Protein AF-A0A8T0F968-F1 (afdb_monomer)

Solvent-accessible surface area (backbone atoms only — not comparable to full-atom value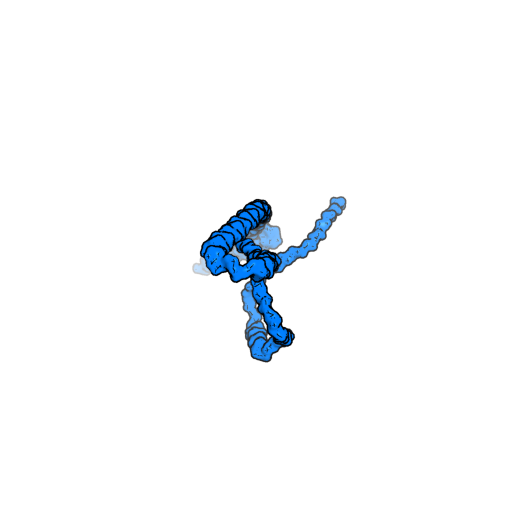s): 13171 Å² total; per-residue (Å²): 112,69,69,62,52,52,52,52,51,49,54,52,51,51,54,48,53,53,52,50,52,50,50,53,51,50,50,51,29,49,76,71,61,66,27,67,69,58,47,52,51,51,52,52,50,51,51,52,51,54,51,51,53,52,50,51,55,52,50,52,52,53,52,50,55,47,54,51,49,52,52,50,53,50,52,53,50,52,52,50,51,51,56,51,49,56,50,52,52,52,54,48,53,49,51,54,52,53,48,52,51,51,51,54,52,51,50,48,55,52,45,62,72,49,46,83,80,49,88,83,60,88,74,58,58,66,58,52,57,52,53,58,55,55,66,70,63,63,72,68,76,79,79,75,71,73,78,79,75,55,96,84,55,79,78,82,75,84,80,74,74,88,56,86,72,72,78,81,69,90,62,78,54,74,66,56,53,51,49,52,52,49,55,56,57,65,60,71,79,57,96,76,82,90,86,84,82,86,82,82,75,85,74,89,74,89,78,80,86,80,83,82,132

Sequence (213 aa):
MVKQEEEYTEIKEQMYQDKLANLKKQLKQLEEGVHPDYLKRLKKLEQNYQTRQLLNQVFERVEIERVERDHILEKEAAHKEYEEKKVELRETLISDLEEKKRMIEAERSSMELTSDKSSLQLADHAIARRLILEDSMEVKPVTTRKLRRRPNDPLPVPEKRRKTLPTLNFLLDDNEIMEDLRLMNRNKSSPSGIIEVNRYTMKEKKLEPRIVA

Secondary structure (DSSP, 8-state):
-HHHHHHHHHHHHHHHHHHHHHHHHHHHHHHTT--HHHHHHHHHHHHHHHHHHHHHHHHHHHHHHHHHHHHHHHHHHHHHHHHHHHHHHHHHHHHHHHHHHHHHHHHHHHHHHHHTT--S-SSSHHHHHHHHHHHTT-------PPPPPPTTSPPPP------S------SPPHHHHHHHHHHHHHTTS------------------------

Mean predicted aligned error: 20.67 Å

Foldseek 3Di:
DVVVVVVVVVVVVVVVVVVVVVVVVQVVCVVVPNRPVSVVVVVVVVVVVVVVVVVVVVVVVVVVVVVVVVVVVVVVVVVVVVVVVVVVVVVVVVVVVVVVVVVVVVVVVVCVVCVVPPPPDPPCVVVVVVVVVVVVPPPPPPPPPPPDDDPPDDDDDDPPDDDPDDPPPPDDDPVVVVVVVVVVVVVVPDPDDDDDDDPDDDDDDDDDDDDDD

pLDDT: mean 76.54, std 21.13, range [35.5, 98.44]

Organism: Argiope bruennichi (NCBI:txid94029)

InterPro domains:
  IPR013907 Sds3-like [PF08598] (4-125)
  IPR013907 Sds3-like [PTHR21964] (1-192)
  IPR013907 Sds3-like [SM01401] (1-183)

Radius of gyration: 44.8 Å; Cα contacts (8 Å, |Δi|>4): 9; chains: 1; bounding box: 85×63×138 Å

Structure (mmCIF, N/CA/C/O backbone):
data_AF-A0A8T0F968-F1
#
_entry.id   AF-A0A8T0F968-F1
#
loop_
_atom_site.group_PDB
_atom_site.id
_atom_site.type_symbol
_atom_site.label_atom_id
_atom_site.label_alt_id
_atom_site.label_comp_id
_atom_site.label_asym_id
_atom_site.label_entity_id
_atom_site.label_seq_id
_atom_site.pdbx_PDB_ins_code
_atom_site.Cartn_x
_atom_site.Cartn_y
_atom_site.Cartn_z
_atom_site.occupancy
_atom_site.B_iso_or_equiv
_atom_site.auth_seq_id
_atom_site.auth_comp_id
_atom_site.auth_asym_id
_atom_site.auth_atom_id
_atom_site.pdbx_PDB_model_num
ATOM 1 N N . MET A 1 1 ? -33.558 -21.640 73.685 1.00 59.53 1 MET A N 1
ATOM 2 C CA . MET A 1 1 ? -33.267 -22.198 72.348 1.00 59.53 1 MET A CA 1
ATOM 3 C C . MET A 1 1 ? -34.206 -21.612 71.300 1.00 59.53 1 MET A C 1
ATOM 5 O O . MET A 1 1 ? -33.692 -20.949 70.421 1.00 59.53 1 MET A O 1
ATOM 9 N N . VAL A 1 2 ? -35.534 -21.680 71.471 1.00 62.56 2 VAL A N 1
ATOM 10 C CA . VAL A 1 2 ? -36.526 -21.131 70.509 1.00 62.56 2 VAL A CA 1
ATOM 11 C C . VAL A 1 2 ? -36.313 -19.648 70.133 1.00 62.56 2 VAL A C 1
ATOM 13 O O . VAL A 1 2 ? -36.249 -19.329 68.956 1.00 62.56 2 VAL A O 1
ATOM 16 N N . LYS A 1 3 ? -36.070 -18.752 71.104 1.00 65.81 3 LYS A N 1
ATOM 17 C CA . LYS A 1 3 ? -35.834 -17.315 70.822 1.00 65.81 3 LYS A CA 1
ATOM 18 C C . LYS A 1 3 ? -34.612 -17.021 69.937 1.00 65.81 3 LYS A C 1
ATOM 20 O O . LYS A 1 3 ? -34.636 -16.076 69.166 1.00 65.81 3 LYS A O 1
ATOM 25 N N . GLN A 1 4 ? -33.547 -17.820 70.045 1.00 62.72 4 GLN A N 1
ATOM 26 C CA . GLN A 1 4 ? -32.339 -17.642 69.224 1.00 62.72 4 GLN A CA 1
ATOM 27 C C . GLN A 1 4 ? -32.530 -18.172 67.798 1.00 62.72 4 GLN A C 1
ATOM 29 O O . GLN A 1 4 ? -31.899 -17.673 66.871 1.00 62.72 4 GLN A O 1
ATOM 34 N N . GLU A 1 5 ? -33.388 -19.179 67.611 1.00 68.38 5 GLU A N 1
ATOM 35 C CA . GLU A 1 5 ? -33.769 -19.663 66.280 1.00 68.38 5 GLU A CA 1
ATOM 36 C C . GLU A 1 5 ? -34.676 -18.660 65.565 1.00 68.38 5 GLU A C 1
ATOM 38 O O . GLU A 1 5 ? -34.445 -18.391 64.389 1.00 68.38 5 GLU A O 1
ATOM 43 N N . GLU A 1 6 ? -35.628 -18.058 66.285 1.00 70.50 6 GLU A N 1
ATOM 44 C CA . GLU A 1 6 ? -36.502 -16.988 65.784 1.00 70.50 6 GLU A CA 1
ATOM 45 C C . GLU A 1 6 ? -35.692 -15.756 65.344 1.00 70.50 6 GLU A C 1
ATOM 47 O O . GLU A 1 6 ? -35.809 -15.329 64.193 1.00 70.50 6 GLU A O 1
ATOM 52 N N . GLU A 1 7 ? -34.775 -15.267 66.190 1.00 72.19 7 GLU A N 1
ATOM 53 C CA . GLU A 1 7 ? -33.848 -14.175 65.843 1.00 72.19 7 GLU A CA 1
ATOM 54 C C . GLU A 1 7 ? -32.993 -14.515 64.610 1.00 72.19 7 GLU A C 1
ATOM 56 O O . GLU A 1 7 ? -32.776 -13.681 63.730 1.00 72.19 7 GLU A O 1
ATOM 61 N N . TYR A 1 8 ? -32.522 -15.759 64.492 1.00 75.56 8 TYR A N 1
ATOM 62 C CA . TYR A 1 8 ? -31.730 -16.195 63.343 1.00 75.56 8 TYR A CA 1
ATOM 63 C C . TYR A 1 8 ? -32.549 -16.248 62.041 1.00 75.56 8 TYR A C 1
ATOM 65 O O . TYR A 1 8 ? -32.035 -15.903 60.970 1.00 75.56 8 TYR A O 1
ATOM 73 N N . THR A 1 9 ? -33.820 -16.652 62.108 1.00 81.81 9 THR A N 1
ATOM 74 C CA . THR A 1 9 ? -34.742 -16.588 60.964 1.00 81.81 9 THR A CA 1
ATOM 75 C C . THR A 1 9 ? -35.096 -15.158 60.571 1.00 81.81 9 THR A C 1
ATOM 77 O O . THR A 1 9 ? -35.099 -14.858 59.379 1.00 81.81 9 THR A O 1
ATOM 80 N N . GLU A 1 10 ? -35.298 -14.259 61.533 1.00 86.00 10 GLU A N 1
ATOM 81 C CA . GLU A 1 10 ? -35.559 -12.839 61.272 1.00 86.00 10 GLU A CA 1
ATOM 82 C C . GLU A 1 10 ? -34.360 -12.152 60.605 1.00 86.00 10 GLU A C 1
ATOM 84 O O . GLU A 1 10 ? -34.522 -11.431 59.621 1.00 86.00 10 GLU A O 1
ATOM 89 N N . ILE A 1 11 ? -33.135 -12.442 61.056 1.00 88.00 11 ILE A N 1
ATOM 90 C CA . ILE A 1 11 ? -31.908 -11.923 60.431 1.00 88.00 11 ILE A CA 1
ATOM 91 C C . ILE A 1 11 ? -31.770 -12.425 58.987 1.00 88.00 11 ILE A C 1
ATOM 93 O O . ILE A 1 11 ? -31.377 -11.667 58.097 1.00 88.00 11 ILE A O 1
ATOM 97 N N . LYS A 1 12 ? -32.093 -13.697 58.722 1.00 90.12 12 LYS A N 1
ATOM 98 C CA . LYS A 1 12 ? -32.078 -14.252 57.358 1.00 90.12 12 LYS A CA 1
ATOM 99 C C . LYS A 1 12 ? -33.116 -13.601 56.452 1.00 90.12 12 LYS A C 1
ATOM 101 O O . LYS A 1 12 ? -32.797 -13.308 55.299 1.00 90.12 12 LYS A O 1
ATOM 106 N N . GLU A 1 13 ? -34.320 -13.377 56.964 1.00 91.56 13 GLU A N 1
ATOM 107 C CA . GLU A 1 13 ? -35.390 -12.697 56.236 1.00 91.56 13 GLU A CA 1
ATOM 108 C C . GLU A 1 13 ? -34.981 -11.254 55.913 1.00 91.56 13 GLU A C 1
ATOM 110 O O . GLU A 1 13 ? -35.048 -10.838 54.758 1.00 91.56 13 GLU A O 1
ATOM 115 N N . GLN A 1 14 ? -34.424 -10.522 56.884 1.00 93.50 14 GLN A N 1
ATOM 116 C CA . GLN A 1 14 ? -33.926 -9.163 56.671 1.00 93.50 14 GLN A CA 1
ATOM 117 C C . GLN A 1 14 ? -32.823 -9.118 55.601 1.00 93.50 14 GLN A C 1
ATOM 119 O O . GLN A 1 14 ? -32.894 -8.328 54.661 1.00 93.50 14 GLN A O 1
ATOM 124 N N . MET A 1 15 ? -31.847 -10.029 55.672 1.00 94.00 15 MET A N 1
ATOM 125 C CA . MET A 1 15 ? -30.784 -10.158 54.666 1.00 94.00 15 MET A CA 1
ATOM 126 C C . MET A 1 15 ? -31.333 -10.453 53.263 1.00 94.00 15 MET A C 1
ATOM 128 O O . MET A 1 15 ? -30.786 -9.974 52.264 1.00 94.00 15 MET A O 1
ATOM 132 N N . TYR A 1 16 ? -32.402 -11.249 53.167 1.00 95.12 16 TYR A N 1
ATOM 133 C CA . TYR A 1 16 ? -33.064 -11.541 51.899 1.00 95.12 16 TYR A CA 1
ATOM 134 C C . TYR A 1 16 ? -33.769 -10.303 51.337 1.00 95.12 16 TYR A C 1
ATOM 136 O O . TYR A 1 16 ? -33.557 -9.964 50.169 1.00 95.12 16 TYR A O 1
ATOM 144 N N . GLN A 1 17 ? -34.545 -9.596 52.163 1.00 95.31 17 GLN A N 1
ATOM 145 C CA . GLN A 1 17 ? -35.237 -8.367 51.768 1.00 95.31 17 GLN A CA 1
ATOM 146 C C . GLN A 1 17 ? -34.245 -7.279 51.330 1.00 95.31 17 GLN A C 1
ATOM 148 O O . GLN A 1 17 ? -34.429 -6.668 50.274 1.00 95.31 17 GLN A O 1
ATOM 153 N N . ASP A 1 18 ? -33.136 -7.108 52.053 1.00 96.44 18 ASP A N 1
ATOM 154 C CA . ASP A 1 18 ? -32.071 -6.161 51.704 1.00 96.44 18 ASP A CA 1
ATOM 155 C C . ASP A 1 18 ? -31.395 -6.529 50.375 1.00 96.44 18 ASP A C 1
ATOM 157 O O . ASP A 1 18 ? -31.120 -5.670 49.527 1.00 96.44 18 ASP A O 1
ATOM 161 N N . LYS A 1 19 ? -31.156 -7.826 50.139 1.00 96.75 19 LYS A N 1
ATOM 162 C CA . LYS A 1 19 ? -30.588 -8.301 48.872 1.00 96.75 19 LYS A CA 1
ATOM 163 C C . LYS A 1 19 ? -31.551 -8.104 47.705 1.00 96.75 19 LYS A C 1
ATOM 165 O O . LYS A 1 19 ? -31.125 -7.664 46.636 1.00 96.75 19 LYS A O 1
ATOM 170 N N . LEU A 1 20 ? -32.839 -8.372 47.908 1.00 95.69 20 LEU A N 1
ATOM 171 C CA . LEU A 1 20 ? -33.880 -8.139 46.912 1.00 95.69 20 LEU A CA 1
ATOM 172 C C . LEU A 1 20 ? -34.012 -6.645 46.583 1.00 95.69 20 LEU A C 1
ATOM 174 O O . LEU A 1 20 ? -34.099 -6.282 45.409 1.00 95.69 20 LEU A O 1
ATOM 178 N N . ALA A 1 21 ? -33.977 -5.773 47.592 1.00 96.56 21 ALA A N 1
ATOM 179 C CA . ALA A 1 21 ? -34.016 -4.324 47.415 1.00 96.56 21 ALA A CA 1
ATOM 180 C C . ALA A 1 21 ? -32.800 -3.812 46.625 1.00 96.56 21 ALA A C 1
ATOM 182 O O . ALA A 1 21 ? -32.960 -3.019 45.693 1.00 96.56 21 ALA A O 1
ATOM 183 N N . ASN A 1 22 ? -31.599 -4.316 46.927 1.00 96.38 22 ASN A N 1
ATOM 184 C CA . ASN A 1 22 ? -30.383 -3.985 46.182 1.00 96.38 22 ASN A CA 1
ATOM 185 C C . ASN A 1 22 ? -30.464 -4.412 44.711 1.00 96.38 22 ASN A C 1
ATOM 187 O O . ASN A 1 22 ? -30.133 -3.618 43.831 1.00 96.38 22 ASN A O 1
ATOM 191 N N . LEU A 1 23 ? -30.953 -5.623 44.427 1.00 95.69 23 LEU A N 1
ATOM 192 C CA . LEU A 1 23 ? -31.127 -6.101 43.051 1.00 95.69 23 LEU A CA 1
ATOM 193 C C . LEU A 1 23 ? -32.176 -5.283 42.289 1.00 95.69 23 LEU A C 1
ATOM 195 O O . LEU A 1 23 ? -31.923 -4.872 41.159 1.00 95.69 23 LEU A O 1
ATOM 199 N N . LYS A 1 24 ? -33.320 -4.969 42.914 1.00 96.19 24 LYS A N 1
ATOM 200 C CA . LYS A 1 24 ? -34.342 -4.086 42.323 1.00 96.19 24 LYS A CA 1
ATOM 201 C C . LYS A 1 24 ? -33.780 -2.694 42.023 1.00 96.19 24 LYS A C 1
ATOM 203 O O . LYS A 1 24 ? -34.057 -2.138 40.964 1.00 96.19 24 LYS A O 1
ATOM 208 N N . LYS A 1 25 ? -32.957 -2.144 42.921 1.00 96.31 25 LYS A N 1
ATOM 209 C CA . LYS A 1 25 ? -32.286 -0.852 42.723 1.00 96.31 25 LYS A CA 1
ATOM 210 C C . LYS A 1 25 ? -31.296 -0.898 41.559 1.00 96.31 25 LYS A C 1
ATOM 212 O O . LYS A 1 25 ? -31.305 0.014 40.741 1.00 96.31 25 LYS A O 1
ATOM 217 N N . GLN A 1 26 ? -30.473 -1.941 41.463 1.00 95.44 26 GLN A N 1
ATOM 218 C CA . GLN A 1 26 ? -29.543 -2.121 40.343 1.00 95.44 26 GLN A CA 1
ATOM 219 C C . GLN A 1 26 ? -30.278 -2.284 39.010 1.00 95.44 26 GLN A C 1
ATOM 221 O O . GLN A 1 26 ? -29.861 -1.698 38.015 1.00 95.44 26 GLN A O 1
ATOM 226 N N . LEU A 1 27 ? -31.387 -3.028 38.996 1.00 95.25 27 LEU A N 1
ATOM 227 C CA . LEU A 1 27 ? -32.218 -3.215 37.810 1.00 95.25 27 LEU A CA 1
ATOM 228 C C . LEU A 1 27 ? -32.830 -1.887 37.352 1.00 95.25 27 LEU A C 1
ATOM 230 O O . LEU A 1 27 ? -32.667 -1.523 36.193 1.00 95.25 27 LEU A O 1
ATOM 234 N N . LYS A 1 28 ? -33.393 -1.100 38.276 1.00 96.06 28 LYS A N 1
ATOM 235 C CA . LYS A 1 28 ? -33.880 0.254 37.979 1.00 96.06 28 LYS A CA 1
ATOM 236 C C . LYS A 1 28 ? -32.765 1.171 37.456 1.00 96.06 28 LYS A C 1
ATOM 238 O O . LYS A 1 28 ? -32.952 1.870 36.471 1.00 96.06 28 LYS A O 1
ATOM 243 N N . GLN A 1 29 ? -31.579 1.132 38.066 1.00 95.75 29 GLN A N 1
ATOM 244 C CA . GLN A 1 29 ? -30.418 1.895 37.590 1.00 95.75 29 GLN A CA 1
ATOM 245 C C . GLN A 1 29 ? -29.958 1.469 36.188 1.00 95.75 29 GLN A C 1
ATOM 247 O O . GLN A 1 29 ? -29.420 2.292 35.449 1.00 95.75 29 GLN A O 1
ATOM 252 N N . LEU A 1 30 ? -30.121 0.195 35.823 1.00 93.81 30 LEU A N 1
ATOM 253 C CA . LEU A 1 30 ? -29.838 -0.300 34.476 1.00 93.81 30 LEU A CA 1
ATOM 254 C C . LEU A 1 30 ? -30.910 0.142 33.475 1.00 93.81 30 LEU A C 1
ATOM 256 O O . LEU A 1 30 ? -30.545 0.584 32.390 1.00 93.81 30 LEU A O 1
ATOM 260 N N . GLU A 1 31 ? -32.194 0.078 33.840 1.00 93.75 31 GLU A N 1
ATOM 261 C CA . GLU A 1 31 ? -33.313 0.578 33.021 1.00 93.75 31 GLU A CA 1
ATOM 262 C C . GLU A 1 31 ? -33.190 2.083 32.746 1.00 93.75 31 GLU A C 1
ATOM 264 O O . GLU A 1 31 ? -33.394 2.532 31.622 1.00 93.75 31 GLU A O 1
ATOM 269 N N . GLU A 1 32 ? -32.779 2.856 33.752 1.00 95.19 32 GLU A N 1
ATOM 270 C CA . GLU A 1 32 ? -32.493 4.291 33.639 1.00 95.19 32 GLU A CA 1
ATOM 271 C C . GLU A 1 32 ? -31.131 4.582 32.972 1.00 95.19 32 GLU A C 1
ATOM 273 O O . GLU A 1 32 ? -30.799 5.737 32.711 1.00 95.19 32 GLU A O 1
ATOM 278 N N . GLY A 1 33 ? -30.310 3.558 32.703 1.00 92.75 33 GLY A N 1
ATOM 279 C CA . GLY A 1 33 ? -28.997 3.696 32.061 1.00 92.75 33 GLY A CA 1
ATOM 280 C C . GLY A 1 33 ? -27.910 4.354 32.924 1.00 92.75 33 GLY A C 1
ATOM 281 O O . GLY A 1 33 ? -26.837 4.684 32.419 1.00 92.75 33 GLY A O 1
ATOM 282 N N . VAL A 1 34 ? -28.149 4.530 34.224 1.00 95.38 34 VAL A N 1
ATOM 283 C CA . VAL A 1 34 ? -27.242 5.191 35.181 1.00 95.38 34 VAL A CA 1
ATOM 284 C C . VAL A 1 34 ? -26.385 4.214 35.991 1.00 95.38 34 VAL A C 1
ATOM 286 O O . VAL A 1 34 ? -25.593 4.634 36.836 1.00 95.38 34 VAL A O 1
ATOM 289 N N . HIS A 1 35 ? -26.512 2.904 35.752 1.00 96.50 35 HIS A N 1
ATOM 290 C CA . HIS A 1 35 ? -25.733 1.902 36.476 1.00 96.50 35 HIS A CA 1
ATOM 291 C C . HIS A 1 35 ? -24.214 2.133 36.292 1.00 96.50 35 HIS A C 1
ATOM 293 O O . HIS A 1 35 ? -23.728 2.147 35.153 1.00 96.50 35 HIS A O 1
ATOM 299 N N . PRO A 1 36 ? -23.420 2.253 37.376 1.00 94.75 36 PRO A N 1
ATOM 300 C CA . PRO A 1 36 ? -22.009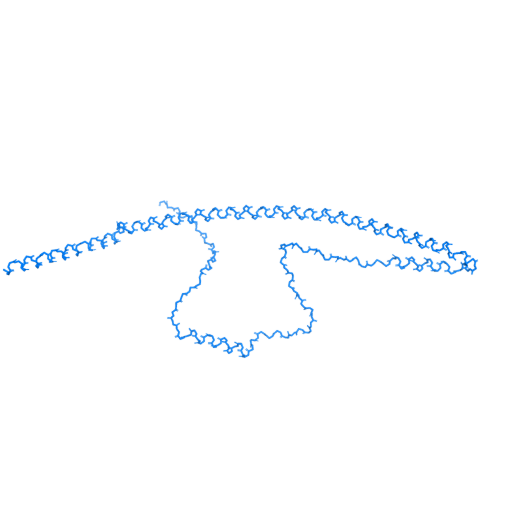 2.638 37.292 1.00 94.75 36 PRO A CA 1
ATOM 301 C C . PRO A 1 36 ? -21.159 1.740 36.388 1.00 94.75 36 PRO A C 1
ATOM 303 O O . PRO A 1 36 ? -20.315 2.230 35.639 1.00 94.75 36 PRO A O 1
ATOM 306 N N . ASP A 1 37 ? -21.380 0.424 36.421 1.00 94.06 37 ASP A N 1
ATOM 307 C CA . ASP A 1 37 ? -20.597 -0.508 35.600 1.00 94.06 37 ASP A CA 1
ATOM 308 C C . ASP A 1 37 ? -20.986 -0.471 34.119 1.00 94.06 37 ASP A C 1
ATOM 310 O O . ASP A 1 37 ? -20.126 -0.653 33.253 1.00 94.06 37 ASP A O 1
ATOM 314 N N . TYR A 1 38 ? -22.251 -0.156 33.816 1.00 94.88 38 TYR A N 1
ATOM 315 C CA . TYR A 1 38 ? -22.687 0.094 32.445 1.00 94.88 38 TYR A CA 1
ATOM 316 C C . TYR A 1 38 ? -21.998 1.348 31.900 1.00 94.88 38 TYR A C 1
ATOM 318 O O . TYR A 1 38 ? -21.361 1.290 30.849 1.00 94.88 38 TYR A O 1
ATOM 326 N N . LEU A 1 39 ? -22.011 2.444 32.666 1.00 96.81 39 LEU A N 1
ATOM 327 C CA . LEU A 1 39 ? -21.348 3.696 32.294 1.00 96.81 39 LEU A CA 1
ATOM 328 C C . LEU A 1 39 ? -19.834 3.526 32.106 1.00 96.81 39 LEU A C 1
ATOM 330 O O . LEU A 1 39 ? -19.273 4.042 31.140 1.00 96.81 39 LEU A O 1
ATOM 334 N N . LYS A 1 40 ? -19.158 2.759 32.974 1.00 97.44 40 LYS A N 1
ATOM 335 C CA . LYS A 1 40 ? -17.733 2.419 32.793 1.00 97.44 40 LYS A CA 1
ATOM 336 C C . LYS A 1 40 ? -17.492 1.687 31.473 1.00 97.44 40 LYS A C 1
ATOM 338 O O . LYS A 1 40 ? -16.539 2.005 30.759 1.00 97.44 40 LYS A O 1
ATOM 343 N N . ARG A 1 41 ? -18.341 0.710 31.137 1.00 97.00 41 ARG A N 1
ATOM 344 C CA . ARG A 1 41 ? -18.218 -0.059 29.891 1.00 97.00 41 ARG A CA 1
ATOM 345 C C . ARG A 1 41 ? -18.497 0.805 28.664 1.00 97.00 41 ARG A C 1
ATOM 347 O O . ARG A 1 41 ? -17.752 0.709 27.692 1.00 97.00 41 ARG A O 1
ATOM 354 N N . LEU A 1 42 ? -19.498 1.678 28.738 1.00 97.12 42 LEU A N 1
ATOM 355 C CA . LEU A 1 42 ? -19.829 2.642 27.692 1.00 97.12 42 LEU A CA 1
ATOM 356 C C . LEU A 1 42 ? -18.678 3.627 27.462 1.00 97.12 42 LEU A C 1
ATOM 358 O O . LEU A 1 42 ? -18.246 3.801 26.329 1.00 97.12 42 LEU A O 1
ATOM 362 N N . LYS A 1 43 ? -18.086 4.170 28.533 1.00 98.00 43 LYS A N 1
ATOM 363 C CA . LYS A 1 43 ? -16.909 5.047 28.446 1.00 98.00 43 LYS A CA 1
ATOM 364 C C . LYS A 1 43 ? -15.715 4.355 27.786 1.00 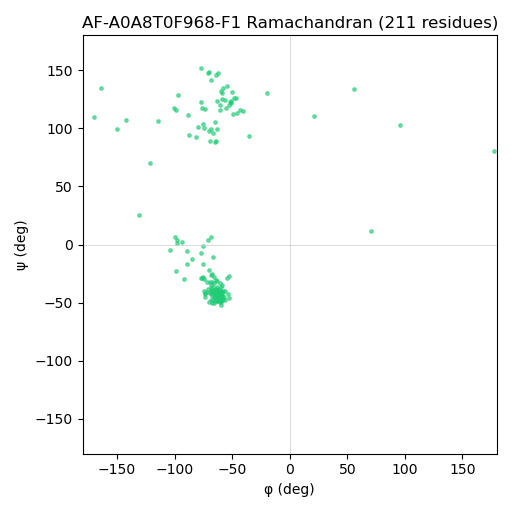98.00 43 LYS A C 1
ATOM 366 O O . LYS A 1 43 ? -15.040 4.959 26.959 1.00 98.00 43 LYS A O 1
ATOM 371 N N . LYS A 1 44 ? -15.456 3.088 28.122 1.00 98.12 44 LYS A N 1
ATOM 372 C CA . LYS A 1 44 ? -14.384 2.303 27.489 1.00 98.12 44 LYS A CA 1
ATOM 373 C C . LYS A 1 44 ? -14.660 2.053 26.004 1.00 98.12 44 LYS A C 1
ATOM 375 O O . LYS A 1 44 ? -13.739 2.114 25.195 1.00 98.12 44 LYS A O 1
ATOM 380 N N . LEU A 1 45 ? -15.911 1.771 25.644 1.00 98.06 45 LEU A N 1
ATOM 381 C CA . LEU A 1 45 ? -16.304 1.579 24.250 1.00 98.06 45 LEU A CA 1
ATOM 382 C C . LEU A 1 45 ? -16.139 2.870 23.440 1.00 98.06 45 LEU A C 1
ATOM 384 O O . LEU A 1 45 ? -15.583 2.825 22.348 1.00 98.06 45 LEU A O 1
ATOM 388 N N . GLU A 1 46 ? -16.553 4.001 24.007 1.00 98.00 46 GLU A N 1
ATOM 389 C CA . GLU A 1 46 ? -16.399 5.323 23.401 1.00 98.00 46 GLU A CA 1
ATOM 390 C C . GLU A 1 46 ? -14.921 5.669 23.185 1.00 98.00 46 GLU A C 1
ATOM 392 O O . GLU A 1 46 ? -14.524 6.040 22.085 1.00 98.00 46 GLU A O 1
ATOM 397 N N . GLN A 1 47 ? -14.071 5.445 24.192 1.00 98.38 47 GLN A N 1
ATOM 398 C CA . GLN A 1 47 ? -12.623 5.623 24.048 1.00 98.38 47 GLN A CA 1
ATOM 399 C C . GLN A 1 47 ? -12.049 4.750 22.928 1.00 98.38 47 GLN A C 1
ATOM 401 O O . GLN A 1 47 ? -11.331 5.253 22.069 1.00 98.38 47 GLN A O 1
ATOM 406 N N . ASN A 1 48 ? -12.406 3.464 22.881 1.00 98.38 48 ASN A N 1
ATOM 407 C CA . ASN A 1 48 ? -11.954 2.565 21.818 1.00 98.38 48 ASN A CA 1
ATOM 408 C C . ASN A 1 48 ? -12.411 3.033 20.430 1.00 98.38 48 ASN A C 1
ATOM 410 O O . ASN A 1 48 ? -11.656 2.931 19.462 1.00 98.38 48 ASN A O 1
ATOM 414 N N . TYR A 1 49 ? -13.644 3.529 20.320 1.00 98.31 49 TYR A N 1
ATOM 415 C CA . TYR A 1 49 ? -14.176 4.072 19.076 1.00 98.31 49 TYR A CA 1
ATOM 416 C C . TYR A 1 49 ? -13.388 5.306 18.626 1.00 98.31 49 TYR A C 1
ATOM 418 O O . TYR A 1 49 ? -12.940 5.353 17.480 1.00 98.31 49 TYR A O 1
ATOM 426 N N . GLN A 1 50 ? -13.143 6.252 19.532 1.00 98.44 50 GLN A N 1
ATOM 427 C CA . GLN A 1 50 ? -12.350 7.452 19.259 1.00 98.44 50 GLN A CA 1
ATOM 428 C C . GLN A 1 50 ? -10.914 7.105 18.856 1.00 98.44 50 GLN A C 1
ATOM 430 O O . GLN A 1 50 ? -10.406 7.630 17.865 1.00 98.44 50 GLN A O 1
ATOM 435 N N . THR A 1 51 ? -10.276 6.163 19.556 1.00 98.06 51 THR A N 1
ATOM 436 C CA . THR A 1 51 ? -8.948 5.659 19.184 1.00 98.06 51 THR A CA 1
ATOM 437 C C . THR A 1 51 ? -8.958 5.036 17.791 1.00 98.06 51 THR A C 1
ATOM 439 O O . THR A 1 51 ? -8.060 5.311 16.998 1.00 98.06 51 THR A O 1
ATOM 442 N N . ARG A 1 52 ? -9.976 4.233 17.452 1.00 98.06 52 ARG A N 1
ATOM 443 C CA . ARG A 1 52 ? -10.087 3.625 16.119 1.00 98.06 52 ARG A CA 1
ATOM 444 C C . ARG A 1 52 ? -10.288 4.672 15.027 1.00 98.06 52 ARG A C 1
ATOM 446 O O . ARG A 1 52 ? -9.693 4.545 13.964 1.00 98.06 52 ARG A O 1
ATOM 453 N N . GLN A 1 53 ? -11.088 5.704 15.286 1.00 98.00 53 GLN A N 1
ATOM 454 C CA . GLN A 1 53 ? -11.265 6.811 14.347 1.00 98.00 53 GLN A CA 1
ATOM 455 C C . GLN A 1 53 ? -9.949 7.546 14.087 1.00 98.00 53 GLN A C 1
ATOM 457 O O . GLN A 1 53 ? -9.586 7.758 12.933 1.00 98.00 53 GLN A O 1
ATOM 462 N N . LEU A 1 54 ? -9.195 7.864 15.143 1.00 98.25 54 LEU A N 1
ATOM 463 C CA . LEU A 1 54 ? -7.885 8.496 15.003 1.00 98.25 54 LEU A CA 1
ATOM 464 C C . LEU A 1 54 ? -6.909 7.609 14.221 1.00 98.25 54 LEU A C 1
ATOM 466 O O . LEU A 1 54 ? -6.228 8.093 13.319 1.00 98.25 54 LEU A O 1
ATOM 470 N N . LEU A 1 55 ? -6.861 6.312 14.539 1.00 98.12 55 LEU A N 1
ATOM 471 C CA . LEU A 1 55 ? -5.996 5.361 13.846 1.00 98.12 55 LEU A CA 1
ATOM 472 C C . LEU A 1 55 ? -6.322 5.297 12.351 1.00 98.12 55 LEU A C 1
ATOM 474 O O . LEU A 1 55 ? -5.409 5.351 11.535 1.00 98.12 55 LEU A O 1
ATOM 478 N N . ASN A 1 56 ? -7.607 5.244 11.995 1.00 97.81 56 ASN A N 1
ATOM 479 C CA . ASN A 1 56 ? -8.046 5.233 10.601 1.00 97.81 56 ASN A CA 1
ATOM 480 C C . ASN A 1 56 ? -7.620 6.505 9.855 1.00 97.81 56 ASN A C 1
ATOM 482 O O . ASN A 1 56 ? -7.104 6.409 8.748 1.00 97.81 56 ASN A O 1
ATOM 486 N N . GLN A 1 57 ? -7.770 7.682 10.471 1.00 98.06 57 GLN A N 1
ATOM 487 C CA . GLN A 1 57 ? -7.337 8.952 9.871 1.00 98.06 57 GLN A CA 1
ATOM 488 C C . GLN A 1 57 ? -5.819 9.014 9.664 1.00 98.06 57 GLN A C 1
ATOM 490 O O . GLN A 1 57 ? -5.335 9.533 8.662 1.00 98.06 57 GLN A O 1
ATOM 495 N N . VAL A 1 58 ? -5.042 8.514 10.630 1.00 98.19 58 VAL A N 1
ATOM 496 C CA . VAL A 1 58 ? -3.580 8.440 10.502 1.00 98.19 58 VAL A CA 1
ATOM 497 C C . VAL A 1 58 ? -3.192 7.462 9.398 1.00 98.19 58 VAL A C 1
ATOM 499 O O . VAL A 1 58 ? -2.346 7.795 8.576 1.00 98.19 58 VAL A O 1
ATOM 502 N N . PHE A 1 59 ? -3.830 6.293 9.359 1.00 98.31 59 PHE A N 1
ATOM 503 C CA . PHE A 1 59 ? -3.583 5.277 8.344 1.00 98.31 59 PHE A CA 1
ATOM 504 C C . PHE A 1 59 ? -3.850 5.809 6.934 1.00 98.31 59 PHE A C 1
ATOM 506 O O . PHE A 1 59 ? -2.993 5.682 6.068 1.00 98.31 59 PHE A O 1
ATOM 513 N N . GLU A 1 60 ? -4.990 6.471 6.725 1.00 97.62 60 GLU A N 1
ATOM 514 C CA . GLU A 1 60 ? -5.336 7.084 5.440 1.00 97.62 60 GLU A CA 1
ATOM 515 C C . GLU A 1 60 ? -4.261 8.072 4.971 1.00 97.62 60 GLU A C 1
ATOM 517 O O . GLU A 1 60 ? -3.789 7.972 3.840 1.00 97.62 60 GLU A O 1
ATOM 522 N N . ARG A 1 61 ? -3.811 8.977 5.850 1.00 97.56 61 ARG A N 1
ATOM 523 C CA . ARG A 1 61 ? -2.746 9.934 5.513 1.00 97.56 61 ARG A CA 1
ATOM 524 C C . ARG A 1 61 ? -1.444 9.243 5.119 1.00 97.56 61 ARG A C 1
ATOM 526 O O . ARG A 1 61 ? -0.860 9.591 4.100 1.00 97.56 61 ARG A O 1
ATOM 533 N N . VAL A 1 62 ? -1.006 8.257 5.902 1.00 98.06 62 VAL A N 1
ATOM 534 C CA . VAL A 1 62 ? 0.247 7.532 5.639 1.00 98.06 62 VAL A CA 1
ATOM 535 C C . VAL A 1 62 ? 0.176 6.750 4.326 1.00 98.06 62 VAL A C 1
ATOM 537 O O . VAL A 1 62 ? 1.156 6.726 3.580 1.00 98.06 62 VAL A O 1
ATOM 540 N N . GLU A 1 63 ? -0.965 6.134 4.014 1.00 97.94 63 GLU A N 1
ATOM 541 C CA . GLU A 1 63 ? -1.144 5.432 2.740 1.00 97.94 63 GLU A CA 1
ATOM 542 C C . GLU A 1 63 ? -1.137 6.396 1.550 1.00 97.94 63 GLU A C 1
ATOM 544 O O . GLU A 1 63 ? -0.492 6.100 0.546 1.00 97.94 63 GLU A O 1
ATOM 549 N N . ILE A 1 64 ? -1.765 7.571 1.668 1.00 97.94 64 ILE A N 1
ATOM 550 C CA . ILE A 1 64 ? -1.699 8.611 0.629 1.00 97.94 64 ILE A CA 1
ATOM 551 C C . ILE A 1 64 ? -0.245 9.040 0.398 1.00 97.94 64 ILE A C 1
ATOM 553 O O . ILE A 1 64 ? 0.243 8.961 -0.728 1.00 97.94 64 ILE A O 1
ATOM 557 N N . GLU A 1 65 ? 0.484 9.400 1.458 1.00 98.06 65 GLU A N 1
ATOM 558 C CA . GLU A 1 65 ? 1.896 9.800 1.361 1.00 98.06 65 GLU A CA 1
ATOM 559 C C . GLU A 1 65 ? 2.775 8.697 0.756 1.00 98.06 65 GLU A C 1
ATOM 561 O O . GLU A 1 65 ? 3.748 8.966 0.045 1.00 98.06 65 GLU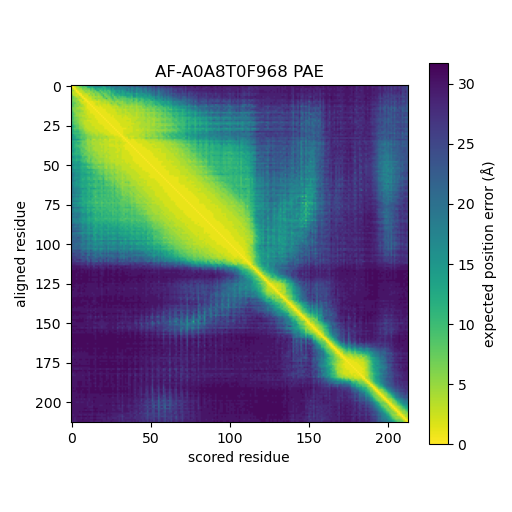 A O 1
ATOM 566 N N . ARG A 1 66 ? 2.459 7.431 1.044 1.00 98.25 66 ARG A N 1
ATOM 567 C CA . ARG A 1 66 ? 3.165 6.286 0.472 1.00 98.25 66 ARG A CA 1
ATOM 568 C C . ARG A 1 66 ? 2.920 6.164 -1.023 1.00 98.25 66 ARG A C 1
ATOM 570 O O . ARG A 1 66 ? 3.891 6.062 -1.768 1.00 98.25 66 ARG A O 1
ATOM 577 N N . VAL A 1 67 ? 1.663 6.207 -1.453 1.00 98.31 67 VAL A N 1
ATOM 578 C CA . VAL A 1 67 ? 1.304 6.139 -2.874 1.00 98.31 67 VAL A CA 1
ATOM 579 C C . VAL A 1 67 ? 1.919 7.308 -3.646 1.00 98.31 67 VAL A C 1
ATOM 581 O O . VAL A 1 67 ? 2.435 7.115 -4.746 1.00 98.31 67 VAL A O 1
ATOM 584 N N . GLU A 1 68 ? 1.930 8.510 -3.070 1.00 98.19 68 GLU A N 1
ATOM 585 C CA . GLU A 1 68 ? 2.553 9.684 -3.684 1.00 98.19 68 GLU A CA 1
ATOM 586 C C . GLU A 1 68 ? 4.065 9.520 -3.858 1.00 98.19 68 GLU A C 1
ATOM 588 O O . GLU A 1 68 ? 4.591 9.794 -4.940 1.00 98.19 68 GLU A O 1
ATOM 593 N N . ARG A 1 69 ? 4.767 9.023 -2.831 1.00 98.00 69 ARG A N 1
ATOM 594 C CA . ARG A 1 69 ? 6.200 8.710 -2.927 1.00 98.00 69 ARG A CA 1
ATOM 595 C C . ARG A 1 69 ? 6.485 7.660 -3.991 1.00 98.00 69 ARG A C 1
ATOM 597 O O . ARG A 1 69 ? 7.371 7.876 -4.814 1.00 98.00 69 ARG A O 1
ATOM 604 N N . ASP A 1 70 ? 5.730 6.566 -4.003 1.00 98.06 70 ASP A N 1
ATOM 605 C CA . ASP A 1 70 ? 5.903 5.494 -4.987 1.00 98.06 70 ASP A CA 1
ATOM 606 C C . ASP A 1 70 ? 5.681 6.032 -6.413 1.00 98.06 70 ASP A C 1
ATOM 608 O O . ASP A 1 70 ? 6.462 5.751 -7.320 1.00 98.06 70 ASP A O 1
ATOM 612 N N . HIS A 1 71 ? 4.681 6.896 -6.607 1.00 97.50 71 HIS A N 1
ATOM 613 C CA . HIS A 1 71 ? 4.419 7.557 -7.886 1.00 97.50 71 HIS A CA 1
ATOM 614 C C . HIS A 1 71 ? 5.548 8.502 -8.331 1.00 97.50 71 HIS A C 1
ATOM 616 O O . HIS A 1 71 ? 5.849 8.582 -9.526 1.00 97.50 71 HIS A O 1
ATOM 622 N N . ILE A 1 72 ? 6.169 9.239 -7.407 1.00 98.25 72 ILE A N 1
ATOM 623 C CA . ILE A 1 72 ? 7.322 10.097 -7.718 1.00 98.25 72 ILE A CA 1
ATOM 624 C C . ILE A 1 72 ? 8.515 9.238 -8.143 1.00 98.25 72 ILE A C 1
ATOM 626 O O . ILE A 1 72 ? 9.072 9.474 -9.215 1.00 98.25 72 ILE A O 1
ATOM 630 N N . LEU A 1 73 ? 8.846 8.212 -7.356 1.00 97.62 73 LEU A N 1
ATOM 631 C CA . LEU A 1 73 ? 9.954 7.304 -7.651 1.00 97.62 73 LEU A CA 1
ATOM 632 C C . LEU A 1 73 ? 9.767 6.597 -8.995 1.00 97.62 73 LEU A C 1
ATOM 634 O O . LEU A 1 73 ? 10.712 6.489 -9.771 1.00 97.62 73 LEU A O 1
ATOM 638 N N . GLU A 1 74 ? 8.546 6.168 -9.308 1.00 97.62 74 GLU A N 1
ATOM 639 C CA . GLU A 1 74 ? 8.242 5.516 -10.581 1.00 97.62 74 GLU A CA 1
ATOM 640 C C . GLU A 1 74 ? 8.420 6.469 -11.773 1.00 97.62 74 GLU A C 1
ATOM 642 O O . GLU A 1 74 ? 8.951 6.079 -12.814 1.00 97.62 74 GLU A O 1
ATOM 647 N N . LYS A 1 75 ? 8.030 7.743 -11.626 1.00 98.25 75 LYS A N 1
ATOM 648 C CA . LYS A 1 75 ? 8.262 8.766 -12.659 1.00 98.25 75 LYS A CA 1
ATOM 649 C C . LYS A 1 75 ? 9.749 9.031 -12.879 1.00 98.25 75 LYS A C 1
ATOM 651 O O . LYS A 1 75 ? 10.185 9.106 -14.028 1.00 98.25 75 LYS A O 1
ATOM 656 N N . GLU A 1 76 ? 10.524 9.150 -11.805 1.00 98.31 76 GLU A N 1
ATOM 657 C CA . GLU A 1 76 ? 11.977 9.338 -11.884 1.00 98.31 76 GLU A CA 1
ATOM 658 C C . GLU A 1 76 ? 12.670 8.124 -12.514 1.00 98.31 76 GLU A C 1
ATOM 660 O O . GLU A 1 76 ? 13.512 8.284 -13.400 1.00 98.31 76 GLU A O 1
ATOM 665 N N . ALA A 1 77 ? 12.272 6.911 -12.124 1.00 97.50 77 ALA A N 1
ATOM 666 C CA . ALA A 1 77 ? 12.787 5.669 -12.689 1.00 97.50 77 ALA A CA 1
ATOM 667 C C . ALA A 1 77 ? 12.472 5.550 -14.186 1.00 97.50 77 ALA A C 1
ATOM 669 O O . ALA A 1 77 ? 13.365 5.240 -14.972 1.00 97.50 77 ALA A O 1
ATOM 670 N N . ALA A 1 78 ? 11.240 5.863 -14.601 1.00 97.06 78 ALA A N 1
ATOM 671 C CA . ALA A 1 78 ? 10.844 5.846 -16.007 1.00 97.06 78 ALA A CA 1
ATOM 672 C C . ALA A 1 78 ? 11.635 6.862 -16.847 1.00 97.06 78 ALA A C 1
ATOM 674 O O . ALA A 1 78 ? 12.072 6.547 -17.955 1.00 97.06 78 ALA A O 1
ATOM 675 N N . HIS A 1 79 ? 11.846 8.072 -16.321 1.00 97.62 79 HIS A N 1
ATOM 676 C CA . HIS A 1 79 ? 12.658 9.086 -16.991 1.00 97.62 79 HIS A CA 1
ATOM 677 C C . HIS A 1 79 ? 14.123 8.646 -17.117 1.00 97.62 79 HIS A C 1
ATOM 679 O O . HIS A 1 79 ? 14.725 8.770 -18.185 1.00 97.62 79 HIS A O 1
ATOM 685 N N . LYS A 1 80 ? 14.695 8.100 -16.039 1.00 98.06 80 LYS A N 1
ATOM 686 C CA . LYS A 1 80 ? 16.065 7.582 -16.027 1.00 98.06 80 LYS A CA 1
ATOM 687 C C . LYS A 1 80 ? 16.247 6.434 -17.025 1.00 98.06 80 LYS A C 1
ATOM 689 O O . LYS A 1 80 ? 17.177 6.486 -17.821 1.00 98.06 80 LYS A O 1
ATOM 694 N N . GLU A 1 81 ? 15.336 5.460 -17.042 1.00 97.88 81 GLU A N 1
ATOM 695 C CA . GLU A 1 81 ? 15.358 4.336 -17.991 1.00 97.88 81 GLU A CA 1
ATOM 696 C C . GLU A 1 81 ? 15.310 4.828 -19.447 1.00 97.88 81 GLU A C 1
ATOM 698 O O . GLU A 1 81 ? 16.023 4.314 -20.309 1.00 97.88 81 GLU A O 1
ATOM 703 N N . TYR A 1 82 ? 14.495 5.847 -19.733 1.00 97.69 82 TYR A N 1
ATOM 704 C CA . TYR A 1 82 ? 14.416 6.435 -21.067 1.00 97.69 82 TYR A CA 1
ATOM 705 C C . TYR A 1 82 ? 15.746 7.063 -21.511 1.00 97.69 82 TYR A C 1
ATOM 707 O O . TYR A 1 82 ? 16.213 6.786 -22.621 1.00 97.69 82 TYR A O 1
ATOM 715 N N . GLU A 1 83 ? 16.376 7.879 -20.661 1.00 98.31 83 GLU A N 1
ATOM 716 C CA . GLU A 1 83 ? 17.665 8.497 -20.990 1.00 98.31 83 GLU A CA 1
ATOM 717 C C . GLU A 1 83 ? 18.792 7.458 -21.099 1.00 98.31 83 GLU A C 1
ATOM 719 O O . GLU A 1 83 ? 19.579 7.521 -22.044 1.00 98.31 83 GLU A O 1
ATOM 724 N N . GLU A 1 84 ? 18.828 6.449 -20.222 1.00 97.88 84 GLU A N 1
ATOM 725 C CA . GLU A 1 84 ? 19.780 5.331 -20.317 1.00 97.88 84 GLU A CA 1
ATOM 726 C C . GLU A 1 84 ? 19.636 4.584 -21.646 1.00 97.88 84 GLU A C 1
ATOM 728 O O . GLU A 1 84 ? 20.617 4.369 -22.357 1.00 97.88 84 GLU A O 1
ATOM 733 N N . LYS A 1 85 ? 18.406 4.260 -22.050 1.00 97.94 85 LYS A N 1
ATOM 734 C CA . LYS A 1 85 ? 18.145 3.512 -23.286 1.00 97.94 85 LYS A CA 1
ATOM 735 C C . LYS A 1 85 ? 18.481 4.298 -24.548 1.00 97.94 85 LYS A C 1
ATOM 737 O O . LYS A 1 85 ? 18.894 3.737 -25.562 1.00 97.94 85 LYS A O 1
ATOM 742 N N . LYS A 1 86 ? 18.308 5.614 -24.497 1.00 98.19 86 LYS A N 1
ATOM 743 C CA . LYS A 1 86 ? 18.706 6.536 -25.563 1.00 98.19 86 LYS A CA 1
ATOM 744 C C . LYS A 1 86 ? 20.227 6.592 -25.719 1.00 98.19 86 LYS A C 1
ATOM 746 O O . LYS A 1 86 ? 20.703 6.706 -26.848 1.00 98.19 86 LYS A O 1
ATOM 751 N N . VAL A 1 87 ? 20.980 6.509 -24.621 1.00 98.00 87 VAL A N 1
ATOM 752 C CA . VAL A 1 87 ? 22.445 6.378 -24.656 1.00 98.00 87 VAL A CA 1
ATOM 753 C C . VAL A 1 87 ? 22.843 4.997 -25.182 1.00 98.00 87 VAL A C 1
ATOM 755 O O . VAL A 1 87 ? 23.577 4.937 -26.165 1.00 98.00 87 VAL A O 1
ATOM 758 N N . GLU A 1 88 ? 22.270 3.916 -24.646 1.00 97.81 88 GLU A N 1
ATOM 759 C CA . GLU A 1 88 ? 22.531 2.532 -25.082 1.00 97.81 88 GLU A CA 1
ATOM 760 C C . GLU A 1 88 ? 22.315 2.357 -26.594 1.00 97.81 88 GLU A C 1
ATOM 762 O O . GLU A 1 88 ? 23.126 1.738 -27.284 1.00 97.81 88 GLU A O 1
ATOM 767 N N . LEU A 1 89 ? 21.246 2.940 -27.147 1.00 97.81 89 LEU A N 1
ATOM 768 C CA . LEU A 1 89 ? 20.959 2.860 -28.580 1.00 97.81 89 LEU A CA 1
ATOM 769 C C . LEU A 1 89 ? 22.026 3.565 -29.428 1.00 97.81 89 LEU A C 1
ATOM 771 O O . LEU A 1 89 ? 22.390 3.073 -30.495 1.00 97.81 89 LEU A O 1
ATOM 775 N N . ARG A 1 90 ? 22.529 4.714 -28.963 1.00 97.75 90 ARG A N 1
ATOM 776 C CA . ARG A 1 90 ? 23.604 5.444 -29.649 1.00 97.75 90 ARG A CA 1
ATOM 777 C C . ARG A 1 90 ? 24.910 4.664 -29.600 1.00 97.75 90 ARG A C 1
ATOM 779 O O . ARG A 1 90 ? 25.563 4.547 -30.628 1.00 97.75 90 ARG A O 1
ATOM 786 N N . GLU A 1 91 ? 25.260 4.107 -28.444 1.00 97.94 91 GLU A N 1
ATOM 787 C CA . GLU A 1 91 ? 26.460 3.279 -28.277 1.00 97.94 91 GLU A CA 1
ATOM 788 C C . GLU A 1 91 ? 26.396 2.012 -29.136 1.00 97.94 91 GLU A C 1
ATOM 790 O O . GLU A 1 91 ? 27.366 1.682 -29.814 1.00 97.94 91 GLU A O 1
ATOM 795 N N . THR A 1 92 ? 25.231 1.359 -29.192 1.00 98.00 92 THR A N 1
ATOM 796 C CA . THR A 1 92 ? 25.000 0.200 -30.068 1.00 98.00 92 THR A CA 1
ATOM 797 C C . THR A 1 92 ? 25.214 0.575 -31.533 1.00 98.00 92 THR A C 1
ATOM 799 O O . THR A 1 92 ? 25.948 -0.105 -32.241 1.00 98.00 92 THR A O 1
ATOM 802 N N . LEU A 1 93 ? 24.634 1.693 -31.987 1.00 98.06 93 LEU A N 1
ATOM 803 C CA . LEU A 1 93 ? 24.793 2.147 -33.370 1.00 98.06 93 LEU A CA 1
ATOM 804 C C . LEU A 1 93 ? 26.256 2.469 -33.707 1.00 98.06 93 LEU A C 1
ATOM 806 O O . LEU A 1 93 ? 26.713 2.156 -34.804 1.00 98.06 93 LEU A O 1
ATOM 810 N N . ILE A 1 94 ? 26.990 3.087 -32.779 1.00 97.69 94 ILE A N 1
ATOM 811 C CA . ILE A 1 94 ? 28.420 3.366 -32.952 1.00 97.69 94 ILE A CA 1
ATOM 812 C C . ILE A 1 94 ? 29.197 2.051 -33.078 1.00 97.69 94 ILE A C 1
ATOM 814 O O . ILE A 1 94 ? 29.938 1.887 -34.045 1.00 97.69 94 ILE A O 1
ATOM 818 N N . SER A 1 95 ? 28.965 1.093 -32.175 1.00 97.94 95 SER A N 1
ATOM 819 C CA . SER A 1 95 ? 29.596 -0.232 -32.216 1.00 97.94 95 SER A CA 1
ATOM 820 C C . SER A 1 95 ? 29.331 -0.962 -33.538 1.00 97.94 95 SER A C 1
ATOM 822 O O . SER A 1 95 ? 30.262 -1.483 -34.147 1.00 97.94 95 SER A O 1
ATOM 824 N N . ASP A 1 96 ? 28.086 -0.959 -34.023 1.00 97.31 96 ASP A N 1
ATOM 825 C CA . ASP A 1 96 ? 27.713 -1.601 -35.290 1.00 97.31 96 ASP A CA 1
ATOM 826 C C . ASP A 1 96 ? 28.439 -0.965 -36.490 1.00 97.31 96 ASP A C 1
ATOM 828 O O . ASP A 1 96 ? 28.851 -1.653 -37.427 1.00 97.31 96 ASP A O 1
ATOM 832 N N . LEU A 1 97 ? 28.602 0.363 -36.487 1.00 97.25 97 LEU A N 1
ATOM 833 C CA . LEU A 1 97 ? 29.325 1.079 -37.542 1.00 97.25 97 LEU A CA 1
ATOM 834 C C . LEU A 1 97 ? 30.836 0.820 -37.481 1.00 97.25 97 LEU A C 1
ATOM 836 O O . LEU A 1 97 ? 31.469 0.661 -38.527 1.00 97.25 97 LEU A O 1
ATOM 840 N N . GLU A 1 98 ? 31.412 0.743 -36.283 1.00 97.25 98 GLU A N 1
ATOM 841 C CA . GLU A 1 98 ? 32.820 0.389 -36.080 1.00 97.25 98 GLU A CA 1
ATOM 842 C C . GLU A 1 98 ? 33.117 -1.056 -36.500 1.00 97.25 98 GLU A C 1
ATOM 844 O O . GLU A 1 98 ? 34.137 -1.312 -37.147 1.00 97.25 98 GLU A O 1
ATOM 849 N N . GLU A 1 99 ? 32.218 -1.997 -36.207 1.00 96.62 99 GLU A N 1
ATOM 850 C CA . GLU A 1 99 ? 32.329 -3.387 -36.653 1.00 96.62 99 GLU A CA 1
ATOM 851 C C . GLU A 1 99 ? 32.224 -3.492 -38.177 1.00 96.62 99 GLU A C 1
ATOM 853 O O . GLU A 1 99 ? 33.077 -4.121 -38.805 1.00 96.62 99 GLU A O 1
ATOM 858 N N . LYS A 1 100 ? 31.259 -2.802 -38.803 1.00 97.00 100 LYS A N 1
ATOM 859 C CA . LYS A 1 100 ? 31.158 -2.739 -40.272 1.00 97.00 100 LYS A CA 1
ATOM 860 C C . LYS A 1 100 ? 32.417 -2.166 -40.911 1.00 97.00 100 LYS A C 1
ATOM 862 O O . LYS A 1 100 ? 32.891 -2.702 -41.910 1.00 97.00 100 LYS A O 1
ATOM 867 N N . LYS A 1 101 ? 32.985 -1.102 -40.335 1.00 96.62 101 LYS A N 1
ATOM 868 C CA . LYS A 1 101 ? 34.255 -0.534 -40.800 1.00 96.62 101 LYS A CA 1
ATOM 869 C C . LYS A 1 101 ? 35.377 -1.576 -40.729 1.00 96.62 101 LYS A C 1
ATOM 871 O O . LYS A 1 101 ? 36.078 -1.766 -41.719 1.00 96.62 101 LYS A O 1
ATOM 876 N N . ARG A 1 102 ? 35.500 -2.287 -39.603 1.00 96.62 102 ARG A N 1
ATOM 877 C CA . ARG A 1 102 ? 36.501 -3.349 -39.409 1.00 96.62 102 ARG A CA 1
ATOM 878 C C . ARG A 1 102 ? 36.322 -4.503 -40.398 1.00 96.62 102 ARG A C 1
ATOM 880 O O . ARG A 1 102 ? 37.312 -4.997 -40.923 1.00 96.62 102 ARG A O 1
ATOM 887 N N . MET A 1 103 ? 35.083 -4.912 -40.672 1.00 94.25 103 MET A N 1
ATOM 888 C CA . MET A 1 103 ? 34.770 -5.949 -41.662 1.00 94.25 103 MET A CA 1
ATOM 889 C C . MET A 1 103 ? 35.213 -5.536 -43.067 1.00 94.25 103 MET A C 1
ATOM 891 O O . MET A 1 103 ? 35.908 -6.297 -43.730 1.00 94.25 103 MET A O 1
ATOM 895 N N . ILE A 1 104 ? 34.905 -4.304 -43.487 1.00 94.38 104 ILE A N 1
ATOM 896 C CA . ILE A 1 104 ? 35.334 -3.775 -44.792 1.00 94.38 104 ILE A CA 1
ATOM 897 C C . ILE A 1 104 ? 36.864 -3.700 -44.882 1.00 94.38 104 ILE A C 1
ATOM 899 O O . ILE A 1 104 ? 37.437 -4.011 -45.923 1.00 94.38 104 ILE A O 1
ATOM 9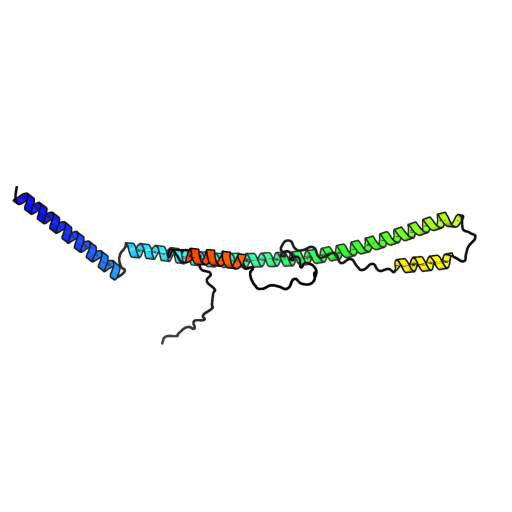03 N N . GLU A 1 105 ? 37.540 -3.276 -43.814 1.00 93.56 105 GLU A N 1
ATOM 904 C CA . GLU A 1 105 ? 39.007 -3.245 -43.762 1.00 93.56 105 GLU A CA 1
ATOM 905 C C . GLU A 1 105 ? 39.605 -4.656 -43.853 1.00 93.56 105 GLU A C 1
ATOM 907 O O . GLU A 1 105 ? 40.533 -4.872 -44.631 1.00 93.56 105 GLU A O 1
ATOM 912 N N . ALA A 1 106 ? 39.034 -5.633 -43.142 1.00 92.38 106 ALA A N 1
ATOM 913 C CA . ALA A 1 106 ? 39.460 -7.029 -43.204 1.00 92.38 106 ALA A CA 1
ATOM 914 C C . ALA A 1 106 ? 39.243 -7.646 -44.597 1.00 92.38 106 ALA A C 1
ATOM 916 O O . ALA A 1 106 ? 40.142 -8.305 -45.122 1.00 92.38 106 ALA A O 1
ATOM 917 N N . GLU A 1 107 ? 38.087 -7.402 -45.221 1.00 92.25 107 GLU A N 1
ATOM 918 C CA . GLU A 1 107 ? 37.798 -7.822 -46.596 1.00 92.25 107 GLU A CA 1
ATOM 919 C C . GLU A 1 107 ? 38.776 -7.187 -47.589 1.00 92.25 107 GLU A C 1
ATOM 921 O O . GLU A 1 107 ? 39.327 -7.893 -48.431 1.00 92.25 107 GLU A O 1
ATOM 926 N N . ARG A 1 108 ? 39.072 -5.885 -47.460 1.00 89.94 108 ARG A N 1
ATOM 927 C CA . ARG A 1 108 ? 40.076 -5.202 -48.296 1.00 89.94 108 ARG A CA 1
ATOM 928 C C . ARG A 1 108 ? 41.464 -5.814 -48.149 1.00 89.94 108 ARG A C 1
ATOM 930 O O . ARG A 1 108 ? 42.074 -6.137 -49.162 1.00 89.94 108 ARG A O 1
ATOM 937 N N . SER A 1 109 ? 41.948 -6.020 -46.924 1.00 89.12 109 SER A N 1
ATOM 938 C CA . SER A 1 109 ? 43.247 -6.666 -46.695 1.00 89.12 109 SER A CA 1
ATOM 939 C C . SER A 1 109 ? 43.277 -8.097 -47.238 1.00 89.12 109 SER A C 1
ATOM 941 O O . SER A 1 109 ? 44.275 -8.518 -47.817 1.00 89.12 109 SER A O 1
ATOM 943 N N . SER A 1 110 ? 42.179 -8.847 -47.108 1.00 89.38 110 SER A N 1
ATOM 944 C CA . SER A 1 110 ? 42.058 -10.183 -47.698 1.00 89.38 110 SER A CA 1
ATOM 945 C C . SER A 1 110 ? 42.098 -10.140 -49.230 1.00 89.38 110 SER A C 1
ATOM 947 O O . SER A 1 110 ? 42.777 -10.968 -49.843 1.00 89.38 110 SER A O 1
ATOM 949 N N . MET A 1 111 ? 41.431 -9.161 -49.850 1.00 80.62 111 MET A N 1
ATOM 950 C CA . MET A 1 111 ? 41.471 -8.942 -51.296 1.00 80.62 111 MET A CA 1
ATOM 951 C C . MET A 1 111 ? 42.872 -8.564 -51.778 1.00 80.62 111 MET A C 1
ATOM 953 O O . MET A 1 111 ? 43.323 -9.165 -52.744 1.00 80.62 111 MET A O 1
ATOM 957 N N . GLU A 1 112 ? 43.575 -7.649 -51.106 1.00 78.50 112 GLU A N 1
ATOM 958 C CA . GLU A 1 112 ? 44.952 -7.251 -51.452 1.00 78.50 112 GLU A CA 1
ATOM 959 C C . GLU A 1 112 ? 45.929 -8.438 -51.382 1.00 78.50 112 GLU A C 1
ATOM 961 O O . GLU A 1 112 ? 46.740 -8.641 -52.283 1.00 78.50 112 GLU A O 1
ATOM 966 N N . LEU A 1 113 ? 45.798 -9.297 -50.366 1.00 73.25 113 LEU A N 1
ATOM 967 C CA . LEU A 1 113 ? 46.609 -10.516 -50.235 1.00 73.25 113 LEU A CA 1
ATOM 968 C C . LEU A 1 113 ? 46.260 -11.600 -51.275 1.00 73.25 113 LEU A C 1
ATOM 970 O O . LEU A 1 113 ? 47.077 -12.480 -51.552 1.00 73.25 113 LEU A O 1
ATOM 974 N N . THR A 1 114 ? 45.053 -11.562 -51.846 1.00 66.56 114 THR A N 1
ATOM 975 C CA . THR A 1 114 ? 44.563 -12.554 -52.824 1.00 66.56 114 THR A CA 1
ATOM 976 C C . THR A 1 114 ? 44.692 -12.058 -54.274 1.00 66.56 114 THR A C 1
ATOM 978 O O . THR A 1 114 ? 44.786 -12.864 -55.207 1.00 66.56 114 THR A O 1
ATOM 981 N N . SER A 1 115 ? 44.752 -10.739 -54.495 1.00 56.94 115 SER A N 1
ATOM 982 C CA . SER A 1 115 ? 44.867 -10.118 -55.820 1.00 56.94 115 SER A CA 1
ATOM 983 C C . SER A 1 115 ? 46.204 -10.396 -56.503 1.00 56.94 115 SER A C 1
ATOM 985 O O . SER A 1 115 ? 46.233 -10.494 -57.729 1.00 56.94 115 SER A O 1
ATOM 987 N N . ASP A 1 116 ? 47.269 -10.665 -55.742 1.00 51.03 116 ASP A N 1
ATOM 988 C CA . ASP A 1 116 ? 48.580 -11.051 -56.291 1.00 51.03 116 ASP A CA 1
ATOM 989 C C . ASP A 1 116 ? 48.571 -12.423 -56.995 1.00 51.03 116 ASP A C 1
ATOM 991 O O . ASP A 1 116 ? 49.509 -12.759 -57.718 1.00 51.03 116 ASP A O 1
ATOM 995 N N . LYS A 1 117 ? 47.496 -13.215 -56.853 1.00 52.91 117 LYS A N 1
ATOM 996 C CA . LYS A 1 117 ? 47.316 -14.501 -57.556 1.00 52.91 117 LYS A CA 1
ATOM 997 C C . LYS A 1 117 ? 46.336 -14.448 -58.734 1.00 52.91 117 LYS A C 1
ATOM 999 O O . LYS A 1 117 ? 46.195 -15.447 -59.433 1.00 52.91 117 LYS A O 1
ATOM 1004 N N . SER A 1 118 ? 45.667 -13.314 -58.964 1.00 49.44 118 SER A N 1
ATOM 1005 C CA . SER A 1 118 ? 44.443 -13.251 -59.786 1.00 49.44 118 SER A CA 1
ATOM 1006 C C . SER A 1 118 ? 44.461 -12.140 -60.844 1.00 49.44 118 SER A C 1
ATOM 1008 O O . SER A 1 118 ? 43.413 -11.674 -61.282 1.00 49.44 118 SER A O 1
ATOM 1010 N N . SER A 1 119 ? 45.639 -11.703 -61.290 1.00 47.41 119 SER A N 1
ATOM 1011 C CA . SER A 1 119 ? 45.805 -10.700 -62.356 1.00 47.41 119 SER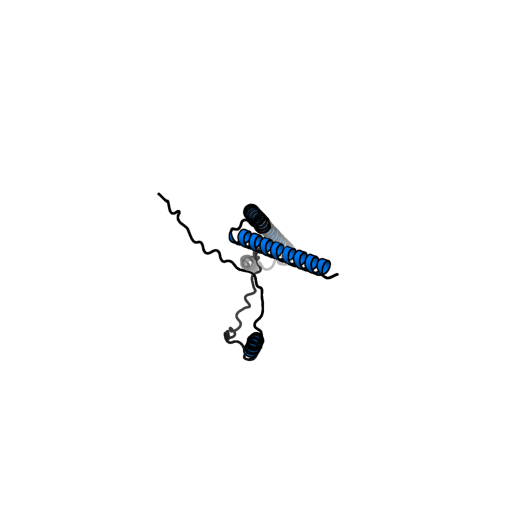 A CA 1
ATOM 1012 C C . SER A 1 119 ? 45.372 -11.180 -63.760 1.00 47.41 119 SER A C 1
ATOM 1014 O O . SER A 1 119 ? 45.503 -10.441 -64.734 1.00 47.41 119 SER A O 1
ATOM 1016 N N . LEU A 1 120 ? 44.774 -12.373 -63.873 1.00 45.66 120 LEU A N 1
ATOM 1017 C CA . LEU A 1 120 ? 44.096 -12.885 -65.069 1.00 45.66 120 LEU A CA 1
ATOM 1018 C C . LEU A 1 120 ? 42.618 -13.225 -64.781 1.00 45.66 120 LEU A C 1
ATOM 1020 O O . LEU A 1 120 ? 42.269 -14.395 -64.761 1.00 45.66 120 LEU A O 1
ATOM 1024 N N . GLN A 1 121 ? 41.743 -12.234 -64.562 1.00 48.97 121 GLN A N 1
ATOM 1025 C CA . GLN A 1 121 ? 40.291 -12.300 -64.873 1.00 48.97 121 GLN A CA 1
ATOM 1026 C C . GLN A 1 121 ? 39.589 -11.002 -64.437 1.00 48.97 121 GLN A C 1
ATOM 1028 O O . GLN A 1 121 ? 38.961 -10.897 -63.389 1.00 48.97 121 GLN A O 1
ATOM 1033 N N . LEU A 1 122 ? 39.702 -9.967 -65.271 1.00 50.81 122 LEU A N 1
ATOM 1034 C CA . LEU A 1 122 ? 39.123 -8.637 -65.028 1.00 50.81 122 LEU A CA 1
ATOM 1035 C C . LEU A 1 122 ? 37.595 -8.555 -65.248 1.00 50.81 122 LEU A C 1
ATOM 1037 O O . LEU A 1 122 ? 37.013 -7.498 -65.023 1.00 50.81 122 LEU A O 1
ATOM 1041 N N . ALA A 1 123 ? 36.928 -9.640 -65.660 1.00 51.06 123 ALA A N 1
ATOM 1042 C CA . ALA A 1 123 ? 35.491 -9.631 -65.964 1.00 51.06 123 ALA A CA 1
ATOM 1043 C C . ALA A 1 123 ? 34.590 -10.007 -64.767 1.00 51.06 123 ALA A C 1
ATOM 1045 O O . ALA A 1 123 ? 33.485 -9.479 -64.648 1.00 51.06 123 ALA A O 1
ATOM 1046 N N . ASP A 1 124 ? 35.068 -10.833 -63.831 1.00 53.78 124 ASP A N 1
ATOM 1047 C CA . ASP A 1 124 ? 34.213 -11.404 -62.774 1.00 53.78 124 ASP A CA 1
ATOM 1048 C C . ASP A 1 124 ? 34.126 -10.525 -61.512 1.00 53.78 124 ASP A C 1
ATOM 1050 O O . ASP A 1 124 ? 33.195 -10.627 -60.709 1.00 53.78 124 ASP A O 1
ATOM 1054 N N . HIS A 1 125 ? 35.056 -9.578 -61.362 1.00 55.62 125 HIS A N 1
ATOM 1055 C CA . HIS A 1 125 ? 35.172 -8.733 -60.171 1.00 55.62 125 HIS A CA 1
ATOM 1056 C C . HIS A 1 125 ? 34.016 -7.726 -60.020 1.00 55.62 125 HIS A C 1
ATOM 1058 O O . HIS A 1 125 ? 33.597 -7.409 -58.906 1.00 55.62 125 HIS A O 1
ATOM 1064 N N . ALA A 1 126 ? 33.457 -7.236 -61.134 1.00 58.62 126 ALA A N 1
ATOM 1065 C CA . ALA A 1 126 ? 32.331 -6.300 -61.118 1.00 58.62 126 ALA A CA 1
ATOM 1066 C C . ALA A 1 126 ? 31.009 -6.973 -60.698 1.00 58.62 126 ALA A C 1
ATOM 1068 O O . ALA A 1 126 ? 30.180 -6.346 -60.038 1.00 58.62 126 ALA A O 1
ATOM 1069 N N . ILE A 1 127 ? 30.834 -8.255 -61.041 1.00 61.53 127 ILE A N 1
ATOM 1070 C CA . ILE A 1 127 ? 29.662 -9.062 -60.675 1.00 61.53 127 ILE A CA 1
ATOM 1071 C C . ILE A 1 127 ? 29.728 -9.431 -59.188 1.00 61.53 127 ILE A C 1
ATOM 1073 O O . ILE A 1 127 ? 28.754 -9.221 -58.466 1.00 61.53 127 ILE A O 1
ATOM 1077 N N . ALA A 1 128 ? 30.897 -9.866 -58.702 1.00 59.47 128 ALA A N 1
ATOM 1078 C CA . ALA A 1 128 ? 31.117 -10.153 -57.283 1.00 59.47 128 ALA A CA 1
ATOM 1079 C C . ALA A 1 128 ? 30.895 -8.913 -56.398 1.00 59.47 128 ALA A C 1
ATOM 1081 O O . ALA A 1 128 ? 30.218 -8.986 -55.376 1.00 59.47 128 ALA A O 1
ATOM 1082 N N . ARG A 1 129 ? 31.375 -7.737 -56.828 1.00 59.31 129 ARG A N 1
ATOM 1083 C CA . ARG A 1 129 ? 31.170 -6.476 -56.097 1.00 59.31 129 ARG A CA 1
ATOM 1084 C C . ARG A 1 129 ? 29.698 -6.060 -56.012 1.00 59.31 129 ARG A C 1
ATOM 1086 O O . ARG A 1 129 ? 29.316 -5.419 -55.038 1.00 59.31 129 ARG A O 1
ATOM 1093 N N . ARG A 1 130 ? 28.878 -6.409 -57.011 1.00 58.66 130 ARG A N 1
ATOM 1094 C CA . ARG A 1 130 ? 27.428 -6.155 -57.010 1.00 58.66 130 ARG A CA 1
ATOM 1095 C C . ARG A 1 130 ? 26.687 -7.097 -56.055 1.00 58.66 130 ARG A C 1
ATOM 1097 O O . ARG A 1 130 ? 25.847 -6.619 -55.307 1.00 58.66 130 ARG A O 1
ATOM 1104 N N . LEU A 1 131 ? 27.058 -8.378 -56.036 1.00 59.12 131 LEU A N 1
ATOM 1105 C CA . LEU A 1 131 ? 26.495 -9.395 -55.135 1.00 59.12 131 LEU A CA 1
ATOM 1106 C C . LEU A 1 131 ? 26.804 -9.111 -53.654 1.00 59.12 131 LEU A C 1
ATOM 1108 O O . LEU A 1 131 ? 25.915 -9.191 -52.817 1.00 59.12 131 LEU A O 1
ATOM 1112 N N . ILE A 1 132 ? 28.030 -8.685 -53.329 1.00 59.53 132 ILE A N 1
ATOM 1113 C CA . ILE A 1 132 ? 28.433 -8.365 -51.943 1.00 59.53 132 ILE A CA 1
ATOM 1114 C C . ILE A 1 132 ? 27.668 -7.146 -51.388 1.00 59.53 132 ILE A C 1
ATOM 1116 O O . ILE A 1 132 ? 27.371 -7.069 -50.196 1.00 59.53 132 ILE A O 1
ATOM 1120 N N . LEU A 1 133 ? 27.323 -6.180 -52.246 1.00 58.12 133 LEU A N 1
ATOM 1121 C CA . LEU A 1 133 ? 26.590 -4.975 -51.842 1.00 58.12 133 LEU A CA 1
ATOM 1122 C C . LEU A 1 133 ? 25.095 -5.254 -51.607 1.00 58.12 133 LEU A C 1
ATOM 1124 O O . LEU A 1 133 ? 24.475 -4.585 -50.783 1.00 58.12 133 LEU A O 1
ATOM 1128 N N . GLU A 1 134 ? 24.542 -6.248 -52.303 1.00 55.06 134 GLU A N 1
ATOM 1129 C CA . GLU A 1 134 ? 23.142 -6.675 -52.203 1.00 55.06 134 GLU A CA 1
ATOM 1130 C C . GLU A 1 134 ? 22.887 -7.464 -50.904 1.00 55.06 134 GLU A C 1
ATOM 1132 O O . GLU A 1 134 ? 21.935 -7.151 -50.190 1.00 55.06 134 GLU A O 1
ATOM 1137 N N . ASP A 1 135 ? 23.816 -8.339 -50.496 1.00 49.53 135 ASP A N 1
ATOM 1138 C CA . ASP A 1 135 ? 23.758 -9.041 -49.197 1.00 49.53 135 ASP A CA 1
ATOM 1139 C C . ASP A 1 135 ? 23.962 -8.098 -47.990 1.00 49.53 135 ASP A C 1
ATOM 1141 O O . ASP A 1 135 ? 23.456 -8.342 -46.894 1.00 49.53 135 ASP A O 1
ATOM 1145 N N . SER A 1 136 ? 24.663 -6.969 -48.167 1.00 50.12 136 SER A N 1
ATOM 1146 C CA . SER A 1 136 ? 24.865 -5.966 -47.103 1.00 50.12 136 SER A CA 1
ATOM 1147 C C . SER A 1 136 ? 23.620 -5.099 -46.835 1.00 50.12 136 SER A C 1
ATOM 1149 O O . SER A 1 136 ? 23.512 -4.458 -45.783 1.00 50.12 136 SER A O 1
ATOM 1151 N N . MET A 1 137 ? 22.661 -5.084 -47.771 1.00 50.41 137 MET A N 1
ATOM 1152 C CA . MET A 1 137 ? 21.384 -4.372 -47.650 1.00 50.41 137 MET A CA 1
ATOM 1153 C C . MET A 1 137 ? 20.245 -5.236 -47.098 1.00 50.41 137 MET A C 1
ATOM 1155 O O . MET A 1 137 ? 19.137 -4.719 -46.928 1.00 50.41 137 MET A O 1
ATOM 1159 N N . GLU A 1 138 ? 20.494 -6.501 -46.741 1.00 52.94 138 GLU A N 1
ATOM 1160 C CA . GLU A 1 138 ? 19.570 -7.254 -45.896 1.00 52.94 138 GLU A CA 1
ATOM 1161 C C . GLU A 1 138 ? 19.510 -6.596 -44.511 1.00 52.94 138 GLU A C 1
ATOM 1163 O O . GLU A 1 138 ? 20.251 -6.915 -43.576 1.00 52.94 138 GLU A O 1
ATOM 1168 N N . VAL A 1 139 ? 18.602 -5.628 -44.373 1.00 53.69 139 VAL A N 1
ATOM 1169 C CA . VAL A 1 139 ? 18.197 -5.067 -43.090 1.00 53.69 139 VAL A CA 1
ATOM 1170 C C . VAL A 1 139 ? 17.543 -6.207 -42.323 1.00 53.69 139 VAL A C 1
ATOM 1172 O O . VAL A 1 139 ? 16.337 -6.436 -42.424 1.00 53.69 139 VAL A O 1
ATOM 1175 N N . LYS A 1 140 ? 18.357 -6.960 -41.571 1.00 54.47 140 LYS A N 1
ATOM 1176 C CA . LYS A 1 140 ? 17.866 -7.940 -40.604 1.00 54.47 140 LYS A CA 1
ATOM 1177 C C . LYS A 1 140 ? 16.769 -7.239 -39.804 1.00 54.47 140 LYS A C 1
ATOM 1179 O O . LYS A 1 140 ? 17.028 -6.142 -39.297 1.00 54.47 140 LYS A O 1
ATOM 1184 N N . PRO A 1 141 ? 15.551 -7.806 -39.723 1.00 50.28 141 PRO A N 1
ATOM 1185 C CA . PRO A 1 141 ? 14.458 -7.166 -39.010 1.00 50.28 141 PRO A CA 1
ATOM 1186 C C . PRO A 1 141 ? 14.967 -6.784 -37.625 1.00 50.28 141 PRO A C 1
ATOM 1188 O O . PRO A 1 141 ? 15.504 -7.640 -36.917 1.00 50.28 141 PRO A O 1
ATOM 1191 N N . VAL A 1 142 ? 14.869 -5.492 -37.286 1.00 55.31 142 VAL A N 1
ATOM 1192 C CA . VAL A 1 142 ? 15.362 -4.952 -36.015 1.00 55.31 142 VAL A CA 1
ATOM 1193 C C . VAL A 1 142 ? 14.818 -5.846 -34.918 1.00 55.31 142 VAL A C 1
ATOM 1195 O O . VAL A 1 142 ? 13.606 -5.924 -34.706 1.00 55.31 142 VAL A O 1
ATOM 1198 N N . THR A 1 143 ? 15.715 -6.580 -34.261 1.00 54.84 143 THR A N 1
ATOM 1199 C CA . THR A 1 143 ? 15.328 -7.458 -33.167 1.00 54.84 143 THR A CA 1
ATOM 1200 C C . THR A 1 143 ? 14.848 -6.557 -32.040 1.00 54.84 143 THR A C 1
ATOM 1202 O O . THR A 1 143 ? 15.628 -5.996 -31.274 1.00 54.84 143 THR A O 1
ATOM 1205 N N . THR A 1 144 ? 13.533 -6.356 -31.955 1.00 50.97 144 THR A N 1
ATOM 1206 C CA . THR A 1 144 ? 12.928 -5.639 -30.841 1.00 50.97 144 THR A CA 1
ATOM 1207 C C . THR A 1 144 ? 13.084 -6.537 -29.623 1.00 50.97 144 THR A C 1
ATOM 1209 O O . THR A 1 144 ? 12.237 -7.394 -29.348 1.00 50.97 144 THR A O 1
ATOM 1212 N N . ARG A 1 145 ? 14.209 -6.401 -28.915 1.00 62.62 145 ARG A N 1
ATOM 1213 C CA . ARG A 1 145 ? 14.378 -7.002 -27.595 1.00 62.62 145 ARG A CA 1
ATOM 1214 C C . ARG A 1 145 ? 13.170 -6.563 -26.773 1.00 62.62 145 ARG A C 1
ATOM 1216 O O . ARG A 1 145 ? 12.884 -5.368 -26.679 1.00 62.62 145 ARG A O 1
ATOM 1223 N N . LYS A 1 146 ? 12.410 -7.535 -26.257 1.00 57.50 146 LYS A N 1
ATOM 1224 C CA . LYS A 1 146 ? 11.242 -7.270 -25.408 1.00 57.50 146 LYS A CA 1
ATOM 1225 C C . LYS A 1 146 ? 11.688 -6.302 -24.312 1.00 57.50 146 LYS A C 1
ATOM 1227 O O . LYS A 1 146 ? 12.738 -6.535 -23.711 1.00 57.50 146 LYS A O 1
ATOM 1232 N N . LEU A 1 147 ? 10.930 -5.222 -24.088 1.00 65.62 147 LEU A N 1
ATOM 1233 C CA . LEU A 1 147 ? 11.173 -4.351 -22.939 1.00 65.62 147 LEU A CA 1
ATOM 1234 C C . LEU A 1 147 ? 11.310 -5.246 -21.704 1.00 65.62 147 LEU A C 1
ATOM 1236 O O . LEU A 1 147 ? 10.463 -6.117 -21.473 1.00 65.62 147 LEU A O 1
ATOM 1240 N N . ARG A 1 148 ? 12.416 -5.083 -20.970 1.00 69.00 148 ARG A N 1
ATOM 1241 C CA . ARG A 1 148 ? 12.578 -5.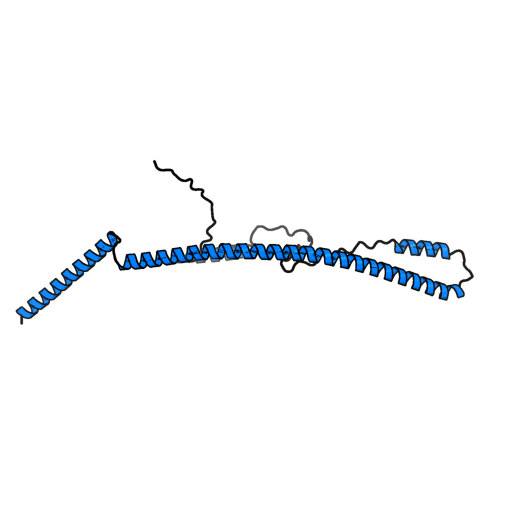760 -19.687 1.00 69.00 148 ARG A CA 1
ATOM 1242 C C . ARG A 1 148 ? 11.415 -5.308 -18.817 1.00 69.00 148 ARG A C 1
ATOM 1244 O O . ARG A 1 148 ? 11.088 -4.127 -18.778 1.00 69.00 148 ARG A O 1
ATOM 1251 N N . ARG A 1 149 ? 10.736 -6.272 -18.209 1.00 61.03 149 ARG A N 1
ATOM 1252 C CA . ARG A 1 149 ? 9.561 -5.988 -17.387 1.00 61.03 149 ARG A CA 1
ATOM 1253 C C . ARG A 1 149 ? 10.025 -5.259 -16.137 1.00 61.03 149 ARG A C 1
ATOM 1255 O O . ARG A 1 149 ? 11.082 -5.597 -15.597 1.00 61.03 149 ARG A O 1
ATOM 1262 N N . ARG A 1 150 ? 9.248 -4.277 -15.691 1.00 68.25 150 ARG A N 1
ATOM 1263 C CA . ARG A 1 150 ? 9.543 -3.586 -14.438 1.00 68.25 150 ARG A CA 1
ATOM 1264 C C . ARG A 1 150 ? 9.420 -4.592 -13.289 1.00 68.25 150 ARG A C 1
ATOM 1266 O O . ARG A 1 150 ? 8.561 -5.470 -13.363 1.00 68.25 150 ARG A O 1
ATOM 1273 N N . PRO A 1 151 ? 10.232 -4.492 -12.227 1.00 63.47 151 PRO A N 1
ATOM 1274 C CA . PRO A 1 151 ? 10.127 -5.381 -11.067 1.00 63.47 151 PRO A CA 1
ATOM 1275 C C . PRO A 1 151 ? 8.714 -5.458 -10.459 1.00 63.47 151 PRO A C 1
ATOM 1277 O O . PRO A 1 151 ? 8.343 -6.497 -9.922 1.00 63.47 151 PRO A O 1
ATOM 1280 N N . ASN A 1 152 ? 7.910 -4.400 -10.616 1.00 57.94 152 ASN A N 1
ATOM 1281 C CA . ASN A 1 152 ? 6.527 -4.324 -10.140 1.00 57.94 152 ASN A CA 1
ATOM 1282 C C . ASN A 1 152 ? 5.457 -4.622 -11.213 1.00 57.94 152 ASN A C 1
ATOM 1284 O O . ASN A 1 152 ? 4.268 -4.526 -10.913 1.00 57.94 152 ASN A O 1
ATOM 1288 N N . ASP A 1 153 ? 5.823 -4.993 -12.447 1.00 64.94 153 ASP A N 1
ATOM 1289 C CA . ASP A 1 153 ? 4.832 -5.371 -13.465 1.00 64.94 153 ASP A CA 1
ATOM 1290 C C . ASP A 1 153 ? 4.301 -6.795 -13.209 1.00 64.94 153 ASP A C 1
ATOM 1292 O O . ASP A 1 153 ? 5.088 -7.753 -13.258 1.00 64.94 153 ASP A O 1
ATOM 1296 N N . PRO A 1 154 ? 2.977 -7.008 -13.043 1.00 63.09 154 PRO A N 1
ATOM 1297 C CA . PRO A 1 154 ? 2.415 -8.348 -12.871 1.00 63.09 154 PRO A CA 1
ATOM 1298 C C . PRO A 1 154 ? 2.776 -9.228 -14.072 1.00 63.09 154 PRO A C 1
ATOM 1300 O O . PRO A 1 154 ? 2.731 -8.771 -15.218 1.00 63.09 154 PRO A O 1
ATOM 1303 N N . LEU A 1 155 ? 3.213 -10.469 -13.827 1.00 58.97 155 LEU A N 1
ATOM 1304 C CA . LEU A 1 155 ? 3.696 -11.393 -14.865 1.00 58.97 155 LEU A CA 1
ATOM 1305 C C . LEU A 1 155 ? 2.649 -11.572 -15.982 1.00 58.97 155 LEU A C 1
ATOM 1307 O O . LEU A 1 155 ? 1.466 -11.729 -15.678 1.00 58.97 155 LEU A O 1
ATOM 1311 N N . PRO A 1 156 ? 3.044 -11.568 -17.272 1.00 57.97 156 PRO A N 1
ATOM 1312 C CA . PRO A 1 156 ? 2.102 -11.822 -18.344 1.00 57.97 156 PRO A CA 1
ATOM 1313 C C . PRO A 1 156 ? 1.793 -13.318 -18.318 1.00 57.97 156 PRO A C 1
ATOM 1315 O O . PRO A 1 156 ? 2.682 -14.156 -18.489 1.00 57.97 156 PRO A O 1
ATOM 1318 N N . VAL A 1 157 ? 0.535 -13.651 -18.057 1.00 63.84 157 VAL A N 1
ATOM 1319 C CA . VAL A 1 157 ? 0.062 -15.034 -18.044 1.00 63.84 157 VAL A CA 1
ATOM 1320 C C . VAL A 1 157 ? 0.304 -15.641 -19.435 1.00 63.84 157 VAL A C 1
ATOM 1322 O O . VAL A 1 157 ? -0.020 -14.995 -20.433 1.00 63.84 157 VAL A O 1
ATOM 1325 N N . PRO A 1 158 ? 0.889 -16.848 -19.555 1.00 55.00 158 PRO A N 1
ATOM 1326 C CA . PRO A 1 158 ? 1.135 -17.450 -20.858 1.00 55.00 158 PRO A CA 1
ATOM 1327 C C . PRO A 1 158 ? -0.188 -17.767 -21.570 1.00 55.00 158 PRO A C 1
ATOM 1329 O O . PRO A 1 158 ? -0.843 -18.763 -21.262 1.00 55.00 158 PRO A O 1
ATOM 1332 N N . GLU A 1 159 ? -0.554 -16.973 -22.576 1.00 58.84 159 GLU A N 1
ATOM 1333 C CA . GLU A 1 159 ? -1.517 -17.399 -23.592 1.00 58.84 159 GLU A CA 1
ATOM 1334 C C . GLU A 1 159 ? -0.855 -18.477 -24.455 1.00 58.84 159 GLU A C 1
ATOM 1336 O O . GLU A 1 159 ? -0.056 -18.220 -25.361 1.00 58.84 159 GLU A O 1
ATOM 1341 N N . LYS A 1 160 ? -1.141 -19.739 -24.125 1.00 51.50 160 LYS A N 1
ATOM 1342 C CA . LYS A 1 160 ? -0.713 -20.886 -24.922 1.00 51.50 160 LYS A CA 1
ATOM 1343 C C . LYS A 1 160 ? -1.323 -20.760 -26.321 1.00 51.50 160 LYS A C 1
ATOM 1345 O O . LYS A 1 160 ? -2.540 -20.748 -26.471 1.00 51.50 160 LYS A O 1
ATOM 1350 N N . ARG A 1 161 ? -0.437 -20.698 -27.325 1.00 48.81 161 ARG A N 1
ATOM 1351 C CA . ARG A 1 161 ? -0.680 -20.917 -28.762 1.00 48.81 161 ARG A CA 1
ATOM 1352 C C . ARG A 1 161 ? -1.970 -21.698 -29.026 1.00 48.81 161 ARG A C 1
ATOM 1354 O O . ARG A 1 161 ? -2.114 -22.801 -28.500 1.00 48.81 161 ARG A O 1
ATOM 1361 N N . ARG A 1 162 ? -2.804 -21.164 -29.931 1.00 52.66 162 ARG A N 1
ATOM 1362 C CA . ARG A 1 162 ? -3.857 -21.874 -30.678 1.00 52.66 162 ARG A CA 1
ATOM 1363 C C . ARG A 1 162 ? -3.413 -23.304 -31.019 1.00 52.66 162 ARG A C 1
ATOM 1365 O O . ARG A 1 162 ? -2.778 -23.544 -32.041 1.00 52.66 162 ARG A O 1
ATOM 1372 N N . LYS A 1 163 ? -3.763 -24.251 -30.159 1.00 47.12 163 LYS A N 1
ATOM 1373 C CA . LYS A 1 163 ? -4.237 -25.563 -30.591 1.00 47.12 163 LYS A CA 1
ATOM 1374 C C . LYS A 1 163 ? -5.685 -25.333 -31.023 1.00 47.12 163 LYS A C 1
ATOM 1376 O O . LYS A 1 163 ? -6.292 -24.377 -30.535 1.00 47.12 163 LYS A O 1
ATOM 1381 N N . THR A 1 164 ? -6.219 -26.126 -31.951 1.00 47.56 164 THR A N 1
ATOM 1382 C CA . THR A 1 164 ? -7.670 -26.166 -32.196 1.00 47.56 164 THR A CA 1
ATOM 1383 C C . THR A 1 164 ? -8.358 -26.118 -30.838 1.00 47.56 164 THR A C 1
ATOM 1385 O O . THR A 1 164 ? -8.059 -26.963 -29.992 1.00 47.56 164 THR A O 1
ATOM 1388 N N . LEU A 1 165 ? -9.092 -25.027 -30.582 1.00 43.22 165 LEU A N 1
ATOM 1389 C CA . LEU A 1 165 ? -9.588 -24.698 -29.249 1.00 43.22 165 LEU A CA 1
ATOM 1390 C C . LEU A 1 165 ? -10.292 -25.952 -28.725 1.00 43.22 165 LEU A C 1
ATOM 1392 O O . LEU A 1 165 ? -11.186 -26.437 -29.424 1.00 43.22 165 LEU A O 1
ATOM 1396 N N . PRO A 1 166 ? -9.888 -26.526 -27.576 1.00 48.25 166 PRO A N 1
ATOM 1397 C CA . PRO A 1 166 ? -10.752 -27.498 -26.941 1.00 48.25 166 PRO A CA 1
ATOM 1398 C C . PRO A 1 166 ? -12.068 -26.761 -26.729 1.00 48.25 166 PRO A C 1
ATOM 1400 O O . PRO A 1 166 ? -12.064 -25.644 -26.204 1.00 48.25 166 PRO A O 1
ATOM 1403 N N . THR A 1 167 ? -13.163 -27.322 -27.238 1.00 57.69 167 THR A N 1
ATOM 1404 C CA . THR A 1 167 ? -14.506 -26.840 -26.936 1.00 57.69 167 THR A CA 1
ATOM 1405 C C . THR A 1 167 ? -14.537 -26.566 -25.440 1.00 57.69 167 THR A C 1
ATOM 1407 O O . THR A 1 167 ? -14.274 -27.478 -24.656 1.00 57.69 167 THR A O 1
ATOM 1410 N N . LEU A 1 168 ? -14.721 -25.302 -25.045 1.00 53.75 168 LEU A N 1
ATOM 1411 C CA . LEU A 1 168 ? -14.882 -24.971 -23.638 1.00 53.75 168 LEU A CA 1
ATOM 1412 C C . LEU A 1 168 ? -16.162 -25.683 -23.203 1.00 53.75 168 LEU A C 1
ATOM 1414 O O . LEU A 1 168 ? -17.265 -25.226 -23.502 1.00 53.75 168 LEU A O 1
ATOM 1418 N N . ASN A 1 169 ? -16.021 -26.837 -22.561 1.00 64.38 169 ASN A N 1
ATOM 1419 C CA . ASN A 1 169 ? -17.127 -27.456 -21.866 1.00 64.38 169 ASN A CA 1
ATOM 1420 C C . ASN A 1 169 ? -17.320 -26.635 -20.596 1.00 64.38 169 ASN A C 1
ATOM 1422 O O . ASN A 1 169 ? -16.580 -26.762 -19.631 1.00 64.38 169 ASN A O 1
ATOM 1426 N N . PHE A 1 170 ? -18.306 -25.742 -20.639 1.00 67.94 170 PHE A N 1
ATOM 1427 C CA . PHE A 1 170 ? -18.790 -24.986 -19.481 1.00 67.94 170 PHE A CA 1
ATOM 1428 C C . PHE A 1 170 ? -19.570 -25.866 -18.490 1.00 67.94 170 PHE A C 1
ATOM 1430 O O . PHE A 1 170 ? -20.151 -25.358 -17.534 1.00 67.94 170 PHE A O 1
ATOM 1437 N N . LEU A 1 171 ? -19.636 -27.170 -18.760 1.00 75.56 171 LEU A N 1
ATOM 1438 C CA . LEU A 1 171 ? -20.264 -28.165 -17.916 1.00 75.56 171 LEU A CA 1
ATOM 1439 C C . LEU A 1 171 ? -19.168 -28.816 -17.078 1.00 75.56 171 LEU A C 1
ATOM 1441 O O . LEU A 1 171 ? -18.150 -29.233 -17.625 1.00 75.56 171 LEU A O 1
ATOM 1445 N N . LEU A 1 172 ? -19.397 -28.859 -15.770 1.00 76.31 172 LEU A N 1
ATOM 1446 C CA . LEU A 1 172 ? -18.586 -29.635 -14.838 1.00 76.31 172 LEU A CA 1
ATOM 1447 C C . LEU A 1 172 ? -18.688 -31.121 -15.196 1.00 76.31 172 LEU A C 1
ATOM 1449 O O . LEU A 1 172 ? -19.742 -31.573 -15.654 1.00 76.31 172 LEU A O 1
ATOM 1453 N N . ASP A 1 173 ? -17.618 -31.874 -14.960 1.00 81.88 173 ASP A N 1
ATOM 1454 C CA . ASP A 1 173 ? -17.656 -33.325 -15.134 1.00 81.88 173 ASP A CA 1
ATOM 1455 C C . ASP A 1 173 ? -18.534 -33.961 -14.039 1.00 81.88 173 ASP A C 1
ATOM 1457 O O . ASP A 1 173 ? -18.580 -33.485 -12.902 1.00 81.88 173 ASP A O 1
ATOM 1461 N N . ASP A 1 174 ? -19.205 -35.080 -14.340 1.00 82.00 174 ASP A N 1
ATOM 1462 C CA . ASP A 1 174 ? -20.125 -35.751 -13.399 1.00 82.00 174 ASP A CA 1
ATOM 1463 C C . ASP A 1 174 ? -19.470 -36.077 -12.042 1.00 82.00 174 ASP A C 1
ATOM 1465 O O . ASP A 1 174 ? -20.133 -36.098 -11.003 1.00 82.00 174 ASP A O 1
ATOM 1469 N N . ASN A 1 175 ? -18.151 -36.289 -12.028 1.00 85.06 175 ASN A N 1
ATOM 1470 C CA . ASN A 1 175 ? -17.382 -36.510 -10.805 1.00 85.06 175 ASN A CA 1
ATOM 1471 C C . ASN A 1 175 ? -17.286 -35.252 -9.928 1.00 85.06 175 ASN A C 1
ATOM 1473 O O . ASN A 1 175 ? -17.455 -35.358 -8.715 1.00 85.06 175 ASN A O 1
ATOM 1477 N N . GLU A 1 176 ? -17.063 -34.080 -10.529 1.00 83.62 176 GLU A N 1
ATOM 1478 C CA . GLU A 1 176 ? -17.002 -32.790 -9.828 1.00 83.62 176 GLU A CA 1
ATOM 1479 C C . GLU A 1 176 ? -18.390 -32.418 -9.291 1.00 83.62 176 GLU A C 1
ATOM 1481 O O . GLU A 1 176 ? -18.539 -32.041 -8.129 1.00 83.62 176 GLU A O 1
ATOM 1486 N N . ILE A 1 177 ? -19.437 -32.651 -10.094 1.00 84.19 177 ILE A N 1
ATOM 1487 C CA . ILE A 1 177 ? -20.833 -32.457 -9.679 1.00 84.19 177 ILE A CA 1
ATOM 1488 C C . ILE A 1 177 ? -21.174 -33.355 -8.479 1.00 84.19 177 ILE A C 1
ATOM 1490 O O . ILE A 1 177 ? -21.824 -32.910 -7.528 1.00 84.19 177 ILE A O 1
ATOM 1494 N N . MET A 1 178 ? -20.741 -34.621 -8.487 1.00 85.25 178 MET A N 1
ATOM 1495 C CA . MET A 1 178 ? -20.965 -35.541 -7.368 1.00 85.25 178 MET A CA 1
ATOM 1496 C C . MET A 1 178 ? -20.180 -35.163 -6.109 1.00 85.25 178 MET A C 1
ATOM 1498 O O . MET A 1 178 ? -20.677 -35.371 -4.996 1.00 85.25 178 MET A O 1
ATOM 1502 N N . GLU A 1 179 ? -18.970 -34.629 -6.257 1.00 88.81 179 GLU A N 1
ATOM 1503 C CA . GLU A 1 179 ? -18.158 -34.152 -5.140 1.00 88.81 179 GLU A CA 1
ATOM 1504 C C . GLU A 1 179 ? -18.795 -32.924 -4.477 1.00 88.81 179 GLU A C 1
ATOM 1506 O O . GLU A 1 179 ? -19.029 -32.930 -3.264 1.00 88.81 179 GLU A O 1
ATOM 1511 N N . ASP A 1 180 ? -19.215 -31.940 -5.271 1.00 83.31 180 ASP A N 1
ATOM 1512 C CA . ASP A 1 180 ? -19.922 -30.753 -4.790 1.00 83.31 180 ASP A CA 1
ATOM 1513 C C . ASP A 1 180 ? -21.272 -31.105 -4.150 1.00 83.31 180 ASP A C 1
ATOM 1515 O O . ASP A 1 180 ? -21.615 -30.595 -3.079 1.00 83.31 180 ASP A O 1
ATOM 1519 N N . LEU A 1 181 ? -22.031 -32.043 -4.730 1.00 84.06 181 LEU A N 1
ATOM 1520 C CA . LEU A 1 181 ? -23.271 -32.550 -4.129 1.00 84.06 181 LEU A CA 1
ATOM 1521 C C . LEU A 1 181 ? -23.021 -33.261 -2.795 1.00 84.06 181 LEU A C 1
ATOM 1523 O O . LEU A 1 181 ? -23.825 -33.124 -1.865 1.00 84.06 181 LEU A O 1
ATOM 1527 N N . ARG A 1 182 ? -21.911 -33.998 -2.664 1.00 82.75 182 ARG A N 1
ATOM 1528 C CA . ARG A 1 182 ? -21.499 -34.597 -1.385 1.00 82.75 182 ARG A CA 1
ATOM 1529 C C . ARG A 1 182 ? -21.174 -33.522 -0.356 1.00 82.75 182 ARG A C 1
ATOM 1531 O O . ARG A 1 182 ? -21.649 -33.628 0.774 1.00 82.75 182 ARG A O 1
ATOM 1538 N N . LEU A 1 183 ? -20.423 -32.489 -0.733 1.00 81.94 183 LEU A N 1
ATOM 1539 C CA . LEU A 1 183 ? -20.076 -31.371 0.148 1.00 81.94 183 LEU A CA 1
ATOM 1540 C C . LEU A 1 183 ? -21.324 -30.590 0.588 1.00 81.94 183 LEU A C 1
ATOM 1542 O O . LEU A 1 183 ? -21.513 -30.342 1.781 1.00 81.94 183 LEU A O 1
ATOM 1546 N N . MET A 1 184 ? -22.234 -30.289 -0.341 1.00 74.12 184 MET A N 1
ATOM 1547 C CA . MET A 1 184 ? -23.492 -29.604 -0.037 1.00 74.12 184 MET A CA 1
ATOM 1548 C C . MET A 1 184 ? -24.408 -30.424 0.874 1.00 74.12 184 MET A C 1
ATOM 1550 O O . MET A 1 184 ? -25.044 -29.863 1.765 1.00 74.12 184 MET A O 1
ATOM 1554 N N . ASN A 1 185 ? -24.486 -31.744 0.693 1.00 74.56 185 ASN A N 1
ATOM 1555 C CA . ASN A 1 185 ? -25.325 -32.592 1.542 1.00 74.56 185 ASN A CA 1
ATOM 1556 C C . ASN A 1 185 ? -24.718 -32.829 2.929 1.00 74.56 185 ASN A C 1
ATOM 1558 O O . ASN A 1 185 ? -25.464 -32.969 3.897 1.00 74.56 185 ASN A O 1
ATOM 1562 N N . ARG A 1 186 ? -23.387 -32.784 3.056 1.00 70.31 186 ARG A N 1
ATOM 1563 C CA . ARG A 1 186 ? -22.691 -32.852 4.350 1.00 70.31 186 ARG A CA 1
ATOM 1564 C C . ARG A 1 186 ? -22.972 -31.626 5.230 1.00 70.31 186 ARG A C 1
ATOM 1566 O O . ARG A 1 186 ? -22.994 -31.744 6.450 1.00 70.31 186 ARG A O 1
ATOM 1573 N N . ASN A 1 187 ? -23.264 -30.480 4.612 1.00 57.91 187 ASN A N 1
ATOM 1574 C CA . ASN A 1 187 ? -23.577 -29.226 5.305 1.00 57.91 187 ASN A CA 1
ATOM 1575 C C . ASN A 1 187 ? -25.071 -29.042 5.630 1.00 57.91 187 ASN A C 1
ATOM 1577 O O . ASN A 1 187 ? -25.431 -28.091 6.318 1.00 57.91 187 ASN A O 1
ATOM 1581 N N . LYS A 1 188 ? -25.958 -29.945 5.183 1.00 59.06 188 LYS A N 1
ATOM 1582 C CA . LYS A 1 188 ? -27.397 -29.886 5.505 1.00 59.06 188 LYS A CA 1
ATOM 1583 C C . LYS A 1 188 ? -27.761 -30.533 6.845 1.00 59.06 188 LYS A C 1
ATOM 1585 O O . LYS A 1 188 ? -28.870 -30.321 7.322 1.00 59.06 188 LYS A O 1
ATOM 1590 N N . SER A 1 189 ? -26.857 -31.295 7.466 1.00 55.78 189 SER A N 1
ATOM 1591 C CA . SER A 1 189 ? -27.143 -32.029 8.709 1.00 55.78 189 SER A CA 1
ATOM 1592 C C . SER A 1 189 ? -26.655 -31.360 10.000 1.00 55.78 189 SER A C 1
ATOM 1594 O O . SER A 1 189 ? -26.784 -31.969 11.056 1.00 55.78 189 SER A O 1
ATOM 1596 N N . SER A 1 190 ? -26.137 -30.127 9.960 1.00 42.12 190 SER A N 1
ATOM 1597 C CA . SER A 1 190 ? -25.696 -29.429 11.178 1.00 42.12 190 SER A CA 1
ATOM 1598 C C . SER A 1 190 ? -26.011 -27.933 11.127 1.00 42.12 190 SER A C 1
ATOM 1600 O O . SER A 1 190 ? -25.323 -27.193 10.425 1.00 42.12 190 SER A O 1
ATOM 1602 N N . PRO A 1 191 ? -26.999 -27.435 11.892 1.00 51.44 191 PRO A N 1
ATOM 1603 C CA . PRO A 1 191 ? -27.169 -26.008 12.085 1.00 51.44 191 PRO A CA 1
ATOM 1604 C C . PRO A 1 191 ? -26.295 -25.591 13.266 1.00 51.44 191 PRO A C 1
ATOM 1606 O O . PRO A 1 191 ? -26.734 -25.715 14.403 1.00 51.44 191 PRO A O 1
ATOM 1609 N N . SER A 1 192 ? -25.060 -25.133 13.035 1.00 41.19 192 SER A N 1
ATOM 1610 C CA . SER A 1 192 ? -24.289 -24.375 14.039 1.00 41.19 192 SER A CA 1
ATOM 1611 C C . SER A 1 192 ? -23.010 -23.757 13.468 1.00 41.19 192 SER A C 1
ATOM 1613 O O . SER A 1 192 ? -22.027 -24.451 13.249 1.00 41.19 192 SER A O 1
ATOM 1615 N N . GLY A 1 193 ? -23.021 -22.427 13.352 1.00 35.75 193 GLY A N 1
ATOM 1616 C CA . GLY A 1 193 ? -21.986 -21.596 13.971 1.00 35.75 193 GLY A CA 1
ATOM 1617 C C . GLY A 1 193 ? -20.773 -21.150 13.140 1.00 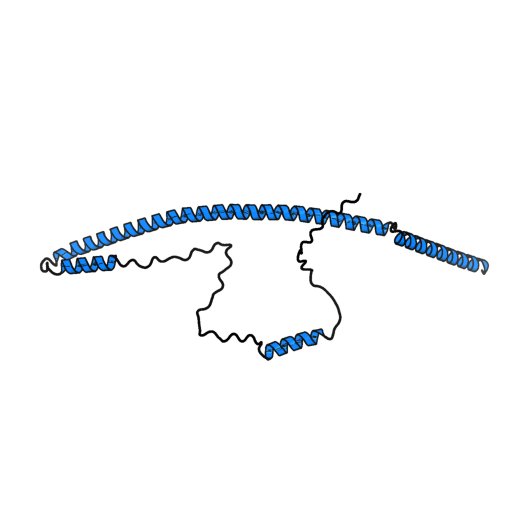35.75 193 GLY A C 1
ATOM 1618 O O . GLY A 1 193 ? -19.811 -21.892 13.053 1.00 35.75 193 GLY A O 1
ATOM 1619 N N . ILE A 1 194 ? -20.822 -19.871 12.716 1.00 40.62 194 ILE A N 1
ATOM 1620 C CA . ILE A 1 194 ? -19.783 -18.801 12.791 1.00 40.62 194 ILE A CA 1
ATOM 1621 C C . ILE A 1 194 ? -18.388 -19.106 12.163 1.00 40.62 194 ILE A C 1
ATOM 1623 O O . ILE A 1 194 ? -17.807 -20.139 12.434 1.00 40.62 194 ILE A O 1
ATOM 1627 N N . ILE A 1 195 ? -17.683 -18.289 11.366 1.00 44.62 195 ILE A N 1
ATOM 1628 C CA . ILE A 1 195 ? -17.462 -16.836 11.220 1.00 44.62 195 ILE A CA 1
ATOM 1629 C C . ILE A 1 195 ? -16.833 -16.655 9.823 1.00 44.62 195 ILE A C 1
ATOM 1631 O O . ILE A 1 195 ? -15.850 -17.332 9.548 1.00 44.62 195 ILE A O 1
ATOM 1635 N N . GLU A 1 196 ? -17.261 -15.693 8.997 1.00 37.31 196 GLU A N 1
ATOM 1636 C CA . GLU A 1 196 ? -16.315 -15.049 8.067 1.00 37.31 196 GLU A CA 1
ATOM 1637 C C . GLU A 1 196 ? -16.701 -13.592 7.758 1.00 37.31 196 GLU A C 1
ATOM 1639 O O . GLU A 1 196 ? -17.627 -13.275 7.018 1.00 37.31 196 GLU A O 1
ATOM 1644 N N . VAL A 1 197 ? -15.997 -12.722 8.483 1.00 41.06 197 VAL A N 1
ATOM 1645 C CA . VAL A 1 197 ? -15.521 -11.368 8.176 1.00 41.06 197 VAL A CA 1
ATOM 1646 C C . VAL A 1 197 ? -16.234 -10.603 7.050 1.00 41.06 197 VAL A C 1
ATOM 1648 O O . VAL A 1 197 ? -16.052 -10.827 5.857 1.00 41.06 197 VAL A O 1
ATOM 1651 N N . ASN A 1 198 ? -16.963 -9.577 7.488 1.00 35.50 198 ASN A N 1
ATOM 1652 C CA . ASN A 1 198 ? -17.574 -8.526 6.685 1.00 35.50 198 ASN A CA 1
ATOM 1653 C C . ASN A 1 198 ? -16.640 -7.934 5.609 1.00 35.50 198 ASN A C 1
ATOM 1655 O O . ASN A 1 198 ? -15.730 -7.163 5.916 1.00 35.50 198 ASN A O 1
ATOM 1659 N N . ARG A 1 199 ? -16.978 -8.165 4.336 1.00 43.97 199 ARG A N 1
ATOM 1660 C CA . ARG A 1 199 ? -16.689 -7.242 3.229 1.00 43.97 199 ARG A CA 1
ATOM 1661 C C . ARG A 1 199 ? -17.765 -6.151 3.230 1.00 43.97 199 ARG A C 1
ATOM 1663 O O . ARG A 1 199 ? -18.819 -6.326 2.625 1.00 43.97 199 ARG A O 1
ATOM 1670 N N . TYR A 1 200 ? -17.530 -5.030 3.910 1.00 43.47 200 TYR A N 1
ATOM 1671 C CA . TYR A 1 200 ? -18.380 -3.853 3.716 1.00 43.47 200 TYR A CA 1
ATOM 1672 C C . TYR A 1 200 ? -17.957 -3.117 2.448 1.00 43.47 200 TYR A C 1
ATOM 1674 O O . TYR A 1 200 ? -16.983 -2.373 2.414 1.00 43.47 200 TYR A O 1
ATOM 1682 N N . THR A 1 201 ? -18.736 -3.344 1.395 1.00 43.41 201 THR A N 1
ATOM 1683 C CA . THR A 1 201 ? -18.851 -2.461 0.239 1.00 43.41 201 THR A CA 1
ATOM 1684 C C . THR A 1 201 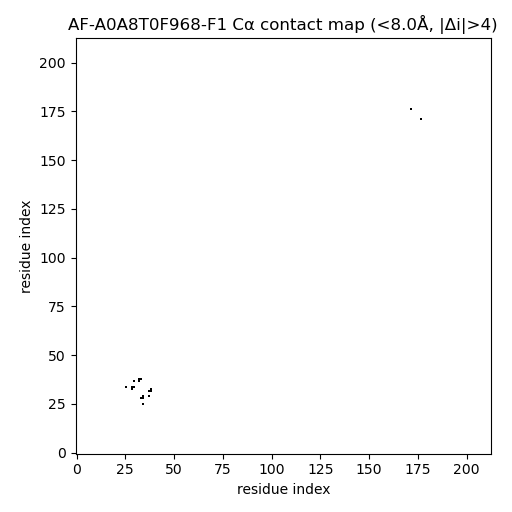? -19.366 -1.100 0.709 1.00 43.41 201 THR A C 1
ATOM 1686 O O . THR A 1 201 ? -20.505 -1.000 1.174 1.00 43.41 201 THR A O 1
ATOM 1689 N N . MET A 1 202 ? -18.558 -0.050 0.576 1.00 39.72 202 MET A N 1
ATOM 1690 C CA . MET A 1 202 ? -19.016 1.330 0.732 1.00 39.72 202 MET A CA 1
ATOM 1691 C C . MET A 1 202 ? -19.956 1.659 -0.436 1.00 39.72 202 MET A C 1
ATOM 1693 O O . MET A 1 202 ? -19.511 1.925 -1.549 1.00 39.72 202 MET A O 1
ATOM 1697 N N . LYS A 1 203 ? -21.270 1.598 -0.199 1.00 39.00 203 LYS A N 1
ATOM 1698 C CA . LYS A 1 203 ? -22.248 2.327 -1.013 1.00 39.00 203 LYS A CA 1
ATOM 1699 C C . LYS A 1 203 ? -22.396 3.706 -0.389 1.00 39.00 203 LYS A C 1
ATOM 1701 O O . LYS A 1 203 ? -22.924 3.827 0.715 1.00 39.00 203 LYS A O 1
ATOM 1706 N N . GLU A 1 204 ? -21.922 4.724 -1.097 1.00 48.25 204 GLU A N 1
ATOM 1707 C CA . GLU A 1 204 ? -22.204 6.121 -0.789 1.00 48.25 204 GLU A CA 1
ATOM 1708 C C . GLU A 1 204 ? -23.720 6.332 -0.672 1.00 48.25 204 GLU A C 1
ATOM 1710 O O . GLU A 1 204 ? -24.478 6.114 -1.618 1.00 48.25 204 GLU A O 1
ATOM 1715 N N . LYS A 1 205 ? -24.175 6.781 0.499 1.00 42.50 205 LYS A N 1
ATOM 1716 C CA . LYS A 1 205 ? -25.443 7.495 0.637 1.00 42.50 205 LYS A CA 1
ATOM 1717 C C . LYS A 1 205 ? -25.112 8.911 1.078 1.00 42.50 205 LYS A C 1
ATOM 1719 O O . LYS A 1 205 ? -24.751 9.135 2.229 1.00 42.50 205 LYS A O 1
ATOM 1724 N N . LYS A 1 206 ? -25.249 9.854 0.143 1.00 50.28 206 LYS A N 1
ATOM 1725 C CA . LYS A 1 206 ? -25.365 11.284 0.435 1.00 50.28 206 LYS A CA 1
ATOM 1726 C C . LYS A 1 206 ? -26.536 11.477 1.405 1.00 50.28 206 LYS A C 1
ATOM 1728 O O . LYS A 1 206 ? -27.669 11.152 1.056 1.00 50.28 206 LYS A O 1
ATOM 1733 N N . LEU A 1 207 ? -26.266 11.977 2.608 1.00 43.75 207 LEU A N 1
ATOM 1734 C CA . LEU A 1 207 ? -27.282 12.608 3.448 1.00 43.75 207 LEU A CA 1
ATOM 1735 C C . LEU A 1 207 ? -27.144 14.119 3.271 1.00 43.75 207 LEU A C 1
ATOM 1737 O O . LEU A 1 207 ? -26.115 14.692 3.624 1.00 43.75 207 LEU A O 1
ATOM 1741 N N . GLU A 1 208 ? -28.173 14.747 2.709 1.00 51.09 208 GLU A N 1
ATOM 1742 C CA . GLU A 1 208 ? -28.319 16.201 2.755 1.00 51.09 208 GLU A CA 1
ATOM 1743 C C . GLU A 1 208 ? -28.679 16.670 4.176 1.00 51.09 208 GLU A C 1
ATOM 1745 O O . GLU A 1 208 ? -29.386 15.959 4.901 1.00 51.09 208 GLU A O 1
ATOM 1750 N N . PRO A 1 209 ? -28.229 17.867 4.592 1.00 52.41 209 PRO A N 1
ATOM 1751 C CA . PRO A 1 209 ? -28.552 18.419 5.898 1.00 52.41 209 PRO A CA 1
ATOM 1752 C C . PRO A 1 209 ? -29.987 18.959 5.921 1.00 52.41 209 PRO A C 1
ATOM 1754 O O . PRO A 1 209 ? -30.332 19.918 5.232 1.00 52.41 209 PRO A O 1
ATOM 1757 N N . ARG A 1 210 ? -30.829 18.367 6.771 1.00 45.00 210 ARG A N 1
ATOM 1758 C CA . ARG A 1 210 ? -32.148 18.913 7.099 1.00 45.00 210 ARG A CA 1
ATOM 1759 C C . ARG A 1 210 ? -31.952 20.094 8.052 1.00 45.00 210 ARG A C 1
ATOM 1761 O O . ARG A 1 210 ? -31.661 19.903 9.230 1.00 45.00 210 ARG A O 1
ATOM 1768 N N . ILE A 1 211 ? -32.076 21.304 7.517 1.00 49.22 211 ILE A N 1
ATOM 1769 C CA . ILE A 1 211 ? -32.171 22.547 8.288 1.00 49.22 211 ILE A CA 1
ATOM 1770 C C . ILE A 1 211 ? -33.456 22.463 9.122 1.00 49.22 211 ILE A C 1
ATOM 1772 O O . ILE A 1 211 ? -34.533 22.240 8.569 1.00 49.22 211 ILE A O 1
ATOM 1776 N N . VAL A 1 212 ? -33.337 22.600 10.441 1.00 53.09 212 VAL A N 1
ATOM 1777 C CA . VAL A 1 212 ? -34.481 22.761 11.346 1.00 53.09 212 VAL A CA 1
ATOM 1778 C C . VAL A 1 212 ? -34.582 24.247 11.673 1.00 53.09 212 VAL A C 1
ATOM 1780 O O . VAL A 1 212 ? -33.633 24.818 12.210 1.00 53.09 212 VAL A O 1
ATOM 1783 N N . ALA A 1 213 ? -35.706 24.850 11.288 1.00 44.00 213 ALA A N 1
ATOM 1784 C CA . ALA A 1 213 ? -36.227 26.088 11.857 1.00 44.00 213 ALA A CA 1
ATOM 1785 C C . ALA A 1 213 ? -37.241 25.730 12.949 1.00 44.00 213 ALA A C 1
ATOM 1787 O O . ALA A 1 213 ? -37.919 24.687 12.778 1.00 44.00 213 ALA A O 1
#